Protein AF-A0A965NZL8-F1 (afdb_monomer)

Mean predicted aligned error: 18.31 Å

Radius of gyration: 28.61 Å; Cα contacts (8 Å, |Δi|>4): 479; chains: 1; bounding bo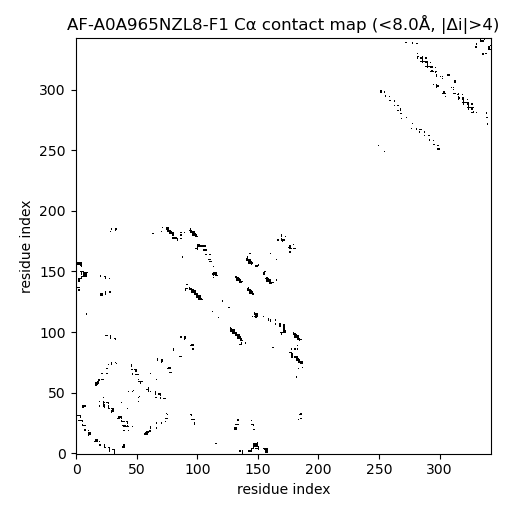x: 72×66×88 Å

Secondary structure (DSSP, 8-state):
---B---SHHHHTTT----THHHHHHHHHHHHHH-----HHHHHHHHHTTT----TTS--PPPHHHHHHHGGGGTEEEEE-SSHHHHHHHHHTT-EEEEEEEETTT--TTSPPPHHHHHHHHHSTT--EEEEEEEEEETTEEEEE-TTS-SSGGGSBPEEE-HHHHHHHHGGG-S-GGGGEEEEEEPPP--------------------------------PPPP-------------PPP---PPP----HHHHHHHHHHHHTTS----SS--HHHHHHHHHHHHHHHHHHHHHHHHHHTT--TT-TTSHHHHHHHHHHHHHHHHHHHHHH-TT-GGGT---

Sequence (343 aa):
MILKIVTQTDSIEKGGWMDDCAPATLMAAANFLTGSTYTSKDGIKFLEKVGRKDVQGQGTPTTLPQLVKAAPLVGLKPKYAKSWDEVVAALKAGAVVGINVQQAKGYPATVQMSAWHKAHQKRNPGKTYGHMTCAAMVEGKVQWADPTMSGKGKETYAVEVSLADLKVIASSKGDLPHKRCLIFTAVPKKSSAPAPTAVLSSQIVPVSSSALVATTLAAQTTFKAPVEADLRHAEASEAAPKVKTAPRQIDPALALKVAQAIVGKIEVAKGDKTMKDQIIAASLDALQAALSTAIAVFLGLGVSIFDLNGEGVKAVAASAISAGLLVLQRWLDEDNTRYGRTR

Foldseek 3Di:
DFQWFQAPVVCVVVPDDEQLQLLRQLVSQLCQFPVDDDHSVVSVVLLVVQPQDDDPPDYRHDDPVSSCNSNVVSQKHKDQFPALVSVVVLQVVFWKKKAWFWPPQQQDPPDDDAPQSVVVCVVPPPDTDIGIWMWHQDPNWIFIHGNNHPCDDPSVGGDTDDSVSVQSRLCNVHDGSSRRMMIIHGNPDPPPPPDPPPDDDDDDDDDDDDDDDDDDDDDDDDDDDDDDDDDDDDDDDDDDDDDDDDPPLDDLVVQLVVLCVVLVPQDLDDDQDDPVSLVVNLQSVLQSQLSSQLSNQCSVVVHPPPCCPDPSVVVSNVRSNVRSVVSVVLSVPCPRPVSPNDD

pLDDT: mean 76.51, std 21.3, range [27.75, 98.69]

Solvent-accessible surface area (backbone atoms only — not comparable to full-atom values): 20151 Å² total; per-residue (Å²): 124,80,59,49,36,25,31,32,40,82,54,46,76,74,78,40,77,65,48,36,28,44,28,3,29,52,22,26,45,29,25,62,59,72,70,49,88,59,45,26,69,54,27,47,59,44,31,40,78,56,70,53,66,84,46,91,99,41,71,46,74,71,50,70,70,41,50,54,62,25,30,55,81,62,47,26,44,60,43,75,38,90,36,57,67,53,48,55,51,38,24,75,72,63,22,30,36,36,35,48,27,27,45,69,44,70,55,55,91,85,56,87,72,31,69,57,53,54,52,47,41,71,77,37,72,91,62,65,44,82,42,29,25,30,35,32,47,44,97,92,37,40,30,41,27,52,13,58,21,70,35,50,84,95,32,27,52,32,46,76,48,53,75,66,52,51,49,42,41,32,30,34,74,42,98,60,30,24,80,37,30,36,41,34,38,58,50,78,73,78,74,73,70,74,74,82,71,86,73,77,88,74,82,92,80,91,82,84,89,85,81,90,80,88,81,88,80,90,80,89,79,87,87,79,86,81,82,89,81,88,85,88,79,89,87,89,87,83,89,75,90,81,82,82,74,76,82,79,83,72,58,60,70,60,53,50,52,52,49,51,58,62,53,68,67,64,81,64,82,85,74,98,60,56,74,68,53,31,53,51,35,48,51,51,52,14,50,45,38,12,52,53,41,24,52,52,42,29,57,74,68,71,46,60,91,83,48,78,82,46,81,63,41,59,55,23,51,51,47,12,52,51,40,19,47,53,42,47,53,48,65,68,37,73,87,36,59,92,63,67,52,73,134

Nearest PDB structures (foldseek):
  8pw1-assembly5_E  TM=4.703E-01  e=1.846E+00  Homo sapiens
  4daj-assembly6_D  TM=3.413E-01  e=6.167E+00  Rattus norvegicus
  8pw1-assembly4_D  TM=2.801E-01  e=4.688E+00  Homo sapiens

Structure (mmCIF, N/CA/C/O backbone):
data_AF-A0A965NZL8-F1
#
_entry.id   AF-A0A965NZL8-F1
#
loop_
_atom_site.group_PDB
_atom_site.id
_atom_site.type_symbol
_atom_site.label_atom_id
_atom_site.label_alt_id
_atom_site.label_comp_id
_atom_site.label_asym_id
_atom_site.label_entity_id
_atom_site.label_seq_id
_atom_site.pdbx_PDB_ins_code
_atom_site.Cartn_x
_atom_site.Cartn_y
_atom_site.Cartn_z
_atom_site.occupancy
_atom_site.B_iso_or_equiv
_atom_site.auth_seq_id
_atom_site.auth_comp_id
_atom_site.auth_asym_id
_atom_site.auth_atom_id
_atom_site.pdbx_PDB_model_num
ATOM 1 N N . MET A 1 1 ? -17.186 8.483 7.545 1.00 81.12 1 MET A N 1
ATOM 2 C CA . MET A 1 1 ? -15.897 9.201 7.699 1.00 81.12 1 MET A CA 1
ATOM 3 C C . MET A 1 1 ? -15.183 9.128 6.359 1.00 81.12 1 MET A C 1
ATOM 5 O O . MET A 1 1 ? -15.161 8.045 5.798 1.00 81.12 1 MET A O 1
ATOM 9 N N . ILE A 1 2 ? -14.678 10.241 5.822 1.00 89.38 2 ILE A N 1
ATOM 10 C CA . ILE A 1 2 ? -13.961 10.269 4.532 1.00 89.38 2 ILE A CA 1
ATOM 11 C C . ILE A 1 2 ? -12.474 9.991 4.780 1.00 89.38 2 ILE A C 1
ATOM 13 O O . ILE A 1 2 ? -11.911 10.500 5.753 1.00 89.38 2 ILE A O 1
ATOM 17 N N . LEU A 1 3 ? -11.833 9.209 3.908 1.00 92.38 3 LEU A N 1
ATOM 18 C CA . LEU A 1 3 ? -10.396 8.954 3.975 1.00 92.38 3 LEU A CA 1
ATOM 19 C C . LEU A 1 3 ? -9.622 10.222 3.583 1.00 92.38 3 LEU A C 1
ATOM 21 O O . LEU A 1 3 ? -9.612 10.648 2.427 1.00 92.38 3 LEU A O 1
ATOM 25 N N . LYS A 1 4 ? -8.980 10.843 4.574 1.00 92.69 4 LYS A N 1
ATOM 26 C CA . LYS A 1 4 ? -8.115 12.011 4.377 1.00 92.69 4 LYS A CA 1
ATOM 27 C C . LYS A 1 4 ? -6.713 11.579 3.976 1.00 92.69 4 LYS A C 1
ATOM 29 O O . LYS A 1 4 ? -6.168 10.624 4.529 1.00 92.69 4 LYS A O 1
ATOM 34 N N . ILE A 1 5 ? -6.115 12.328 3.058 1.00 92.88 5 ILE A N 1
ATOM 35 C CA . ILE A 1 5 ? -4.720 12.131 2.679 1.00 92.88 5 ILE A CA 1
ATOM 36 C C . ILE A 1 5 ? -3.823 12.689 3.780 1.00 92.88 5 ILE A C 1
ATOM 38 O O . ILE A 1 5 ? -3.988 13.825 4.224 1.00 92.88 5 ILE A O 1
ATOM 42 N N . VAL A 1 6 ? -2.839 11.893 4.191 1.00 92.38 6 VAL A N 1
ATOM 43 C CA . VAL A 1 6 ? -1.655 12.398 4.886 1.00 92.38 6 VAL A CA 1
ATOM 44 C C . VAL A 1 6 ? -0.576 12.535 3.824 1.00 92.38 6 VAL A C 1
ATOM 46 O O . VAL A 1 6 ? -0.182 11.544 3.215 1.00 92.38 6 VAL A O 1
ATOM 49 N N . THR A 1 7 ? -0.150 13.766 3.557 1.00 89.75 7 THR A N 1
ATOM 50 C CA . THR A 1 7 ? 0.808 14.041 2.483 1.00 89.75 7 THR A CA 1
ATOM 51 C C . THR A 1 7 ? 2.242 13.692 2.894 1.00 89.75 7 THR A C 1
ATOM 53 O O . THR A 1 7 ? 2.656 13.904 4.040 1.00 89.75 7 THR A O 1
ATOM 56 N N . GLN A 1 8 ? 3.019 13.181 1.938 1.00 85.00 8 GLN A N 1
ATOM 57 C CA . GLN A 1 8 ? 4.482 13.115 2.030 1.00 85.00 8 GLN A CA 1
ATOM 58 C C . GLN A 1 8 ? 5.169 14.337 1.389 1.00 85.00 8 GLN A C 1
ATOM 60 O O . GLN A 1 8 ? 6.366 14.539 1.570 1.00 85.00 8 GLN A O 1
ATOM 65 N N . THR A 1 9 ? 4.444 15.156 0.617 1.00 76.38 9 THR A N 1
ATOM 66 C CA . THR A 1 9 ? 5.037 16.223 -0.209 1.00 76.38 9 THR A CA 1
ATOM 67 C C . THR A 1 9 ? 5.602 17.377 0.608 1.00 76.38 9 THR A C 1
ATOM 69 O O . THR A 1 9 ? 6.590 17.971 0.186 1.00 76.38 9 THR A O 1
ATOM 72 N N . ASP A 1 10 ? 5.064 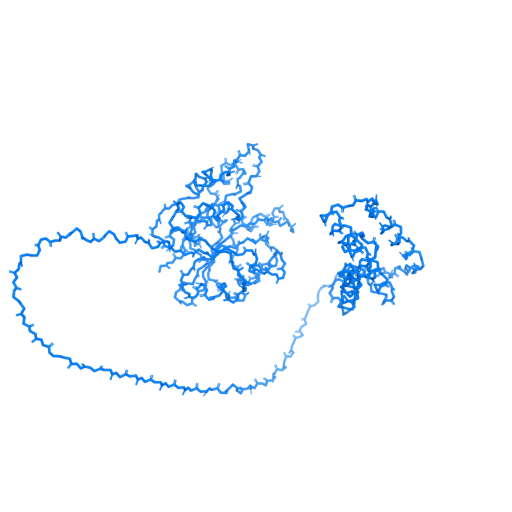17.641 1.804 1.00 69.19 10 ASP A N 1
ATOM 73 C CA . ASP A 1 10 ? 5.609 18.659 2.713 1.00 69.19 10 ASP A CA 1
ATOM 74 C C . ASP A 1 10 ? 7.076 18.355 3.114 1.00 69.19 10 ASP A C 1
ATOM 76 O O . ASP A 1 10 ? 7.831 19.275 3.441 1.00 69.19 10 ASP A O 1
ATOM 80 N N . SER A 1 11 ? 7.493 17.080 3.071 1.00 62.72 11 SER A N 1
ATOM 81 C CA . SER A 1 11 ? 8.893 16.658 3.249 1.00 62.72 11 SER A CA 1
ATOM 82 C C . SER A 1 11 ? 9.720 16.810 1.961 1.00 62.72 11 SER A C 1
ATOM 84 O O . SER A 1 11 ? 10.893 17.172 2.029 1.00 62.72 11 SER A O 1
ATOM 86 N N . ILE A 1 12 ? 9.110 16.579 0.790 1.00 62.06 12 ILE A N 1
ATOM 87 C CA . ILE A 1 12 ? 9.766 16.604 -0.532 1.00 62.06 12 ILE A CA 1
ATOM 88 C C . ILE A 1 12 ? 10.129 18.033 -0.966 1.00 62.06 12 ILE A C 1
ATOM 90 O O . ILE A 1 12 ? 11.196 18.272 -1.529 1.00 62.06 12 ILE A O 1
ATOM 94 N N . GLU A 1 13 ? 9.248 19.002 -0.719 1.00 52.81 13 GLU A N 1
ATOM 95 C CA . GLU A 1 13 ? 9.385 20.374 -1.235 1.00 52.81 13 GLU A CA 1
ATOM 96 C C . GLU A 1 13 ? 10.490 21.192 -0.545 1.00 52.81 13 GLU A C 1
ATOM 98 O O . GLU A 1 13 ? 10.930 22.207 -1.079 1.00 52.81 13 GLU A O 1
ATOM 103 N N . LYS A 1 14 ? 11.006 20.734 0.604 1.00 55.88 14 LYS A N 1
ATOM 104 C CA . LYS A 1 14 ? 12.091 21.396 1.354 1.00 55.88 14 LYS A CA 1
ATOM 105 C C . LYS A 1 14 ? 13.494 20.876 1.012 1.00 55.88 14 LYS A C 1
ATOM 107 O O . LYS A 1 14 ? 14.422 21.061 1.792 1.00 55.88 14 LYS A O 1
ATOM 112 N N . GLY A 1 15 ? 13.653 20.221 -0.140 1.00 48.84 15 GLY A N 1
ATOM 113 C CA . GLY A 1 15 ? 14.951 19.747 -0.638 1.00 48.84 15 GLY A CA 1
ATOM 114 C C . GLY A 1 15 ? 15.441 18.430 -0.026 1.00 48.84 15 GLY A C 1
ATOM 115 O O . GLY A 1 15 ? 16.543 17.989 -0.344 1.00 48.84 15 GLY A O 1
ATOM 116 N N . GLY A 1 16 ? 14.635 17.777 0.816 1.00 50.53 16 GLY A N 1
ATOM 117 C CA . GLY A 1 16 ? 14.909 16.434 1.319 1.00 50.53 16 GLY A CA 1
ATOM 118 C C . GLY A 1 16 ? 14.305 15.373 0.401 1.00 50.53 16 GLY A C 1
ATOM 119 O O . GLY A 1 16 ? 13.093 15.334 0.203 1.00 50.53 16 GLY A O 1
ATOM 120 N N . TRP A 1 17 ? 15.126 14.482 -0.150 1.00 52.69 17 TRP A N 1
ATOM 121 C CA . TRP A 1 17 ? 14.625 13.186 -0.609 1.00 52.69 17 TRP A CA 1
ATOM 122 C C . TRP A 1 17 ? 14.330 12.340 0.627 1.00 52.69 17 TRP A C 1
ATOM 124 O O . TRP A 1 17 ? 15.259 11.975 1.341 1.00 52.69 17 TRP A O 1
ATOM 134 N N . MET A 1 18 ? 13.060 12.040 0.892 1.00 60.84 18 MET A N 1
ATOM 135 C CA . MET A 1 18 ? 12.687 11.068 1.921 1.00 60.84 18 MET A CA 1
ATOM 136 C C . MET A 1 18 ? 11.530 10.186 1.445 1.00 60.84 18 MET A C 1
ATOM 138 O O . MET A 1 18 ? 10.506 10.675 0.967 1.00 60.84 18 MET A O 1
ATOM 142 N N . ASP A 1 19 ? 11.724 8.872 1.581 1.00 73.56 19 ASP A N 1
ATOM 143 C CA . ASP A 1 19 ? 10.803 7.787 1.216 1.00 73.56 19 ASP A CA 1
ATOM 144 C C . ASP A 1 19 ? 9.621 7.676 2.207 1.00 73.56 19 ASP A C 1
ATOM 146 O O . ASP A 1 19 ? 9.355 6.627 2.805 1.00 73.56 19 ASP A O 1
ATOM 150 N N . ASP A 1 20 ? 8.887 8.775 2.395 1.00 87.00 20 ASP A N 1
ATOM 151 C CA . ASP A 1 20 ? 7.871 8.911 3.446 1.00 87.00 20 ASP A CA 1
ATOM 152 C C . ASP A 1 20 ? 6.473 8.396 3.064 1.00 87.00 20 ASP A C 1
ATOM 154 O O . ASP A 1 20 ? 5.523 8.499 3.847 1.00 87.00 20 ASP A O 1
ATOM 158 N N . CYS A 1 21 ? 6.331 7.766 1.897 1.00 92.69 21 CYS A N 1
ATOM 159 C CA . CYS A 1 21 ? 5.046 7.275 1.395 1.00 92.69 21 CYS A CA 1
ATOM 160 C C . CYS A 1 21 ? 4.399 6.260 2.342 1.00 92.69 21 CYS A C 1
ATOM 162 O O . CYS A 1 21 ? 3.196 6.295 2.600 1.00 92.69 21 CYS A O 1
ATOM 164 N N . ALA A 1 22 ? 5.201 5.360 2.902 1.00 95.06 22 ALA A N 1
ATOM 165 C CA . ALA A 1 22 ? 4.754 4.333 3.831 1.00 95.06 22 ALA A CA 1
ATOM 166 C C . ALA A 1 22 ? 4.385 4.889 5.221 1.00 95.06 22 ALA A C 1
ATOM 168 O O . ALA A 1 22 ? 3.299 4.552 5.698 1.00 95.06 22 ALA A O 1
ATOM 169 N N . PRO A 1 23 ? 5.193 5.763 5.857 1.00 94.56 23 PRO A N 1
ATOM 170 C CA . PRO A 1 23 ? 4.773 6.508 7.044 1.00 94.56 23 PRO A CA 1
ATOM 171 C C . PRO A 1 23 ? 3.456 7.251 6.837 1.00 94.56 23 PRO A C 1
ATOM 173 O O . PRO A 1 23 ? 2.527 7.090 7.623 1.00 94.56 23 PRO A O 1
ATOM 176 N N . ALA A 1 24 ? 3.347 8.015 5.752 1.00 95.50 24 ALA A N 1
ATOM 177 C CA . ALA A 1 24 ? 2.153 8.782 5.431 1.00 95.50 24 ALA A CA 1
ATOM 178 C C . ALA A 1 24 ? 0.924 7.874 5.247 1.00 95.50 24 ALA A C 1
ATOM 180 O O . ALA A 1 24 ? -0.128 8.124 5.831 1.00 95.50 24 ALA A O 1
ATOM 181 N N . THR A 1 25 ? 1.085 6.752 4.540 1.00 97.06 25 THR A N 1
ATOM 182 C CA . THR A 1 25 ? 0.045 5.723 4.391 1.00 97.06 25 THR A CA 1
ATOM 183 C C . THR A 1 25 ? -0.411 5.161 5.739 1.00 97.06 25 THR A C 1
ATOM 185 O O . THR A 1 25 ? -1.612 5.027 5.981 1.00 97.06 25 THR A O 1
ATOM 188 N N . LEU A 1 26 ? 0.533 4.831 6.628 1.00 97.81 26 LEU A N 1
ATOM 189 C CA . LEU A 1 26 ? 0.223 4.294 7.952 1.00 97.81 26 LEU A CA 1
ATOM 190 C C . LEU A 1 26 ? -0.580 5.300 8.784 1.00 97.81 26 LEU A C 1
ATOM 192 O O . LEU A 1 26 ? -1.544 4.920 9.443 1.00 97.81 26 LEU A O 1
ATOM 196 N N . MET A 1 27 ? -0.208 6.580 8.727 1.00 97.44 27 MET A N 1
ATOM 197 C CA . MET A 1 27 ? -0.909 7.640 9.453 1.00 97.44 27 MET A CA 1
ATOM 198 C C . MET A 1 27 ? -2.287 7.928 8.861 1.00 97.44 27 MET A C 1
ATOM 200 O O . MET A 1 27 ? -3.231 8.125 9.619 1.00 97.44 27 MET A O 1
ATOM 204 N N . ALA A 1 28 ? -2.445 7.882 7.535 1.00 97.50 28 ALA A N 1
ATOM 205 C CA . ALA A 1 28 ? -3.756 7.992 6.896 1.00 97.50 28 ALA A CA 1
ATOM 206 C C . ALA A 1 28 ? -4.696 6.864 7.357 1.00 97.50 28 ALA A C 1
ATOM 208 O O . ALA A 1 28 ? -5.843 7.123 7.726 1.00 97.50 28 ALA A O 1
ATOM 209 N N . ALA A 1 29 ? -4.191 5.626 7.426 1.00 98.06 29 ALA A N 1
ATOM 210 C CA . ALA A 1 29 ? -4.943 4.492 7.958 1.00 98.06 29 ALA A CA 1
ATOM 211 C C . ALA A 1 29 ? -5.289 4.658 9.446 1.00 98.06 29 ALA A C 1
ATOM 213 O O . ALA A 1 29 ? -6.424 4.396 9.841 1.00 98.06 29 ALA A O 1
ATOM 214 N N . ALA A 1 30 ? -4.336 5.119 10.262 1.00 97.88 30 ALA A N 1
ATOM 215 C CA . ALA A 1 30 ? -4.550 5.359 11.687 1.00 97.88 30 ALA A CA 1
ATOM 216 C C . ALA A 1 30 ? -5.628 6.424 11.903 1.00 97.88 30 ALA A C 1
ATOM 218 O O . ALA A 1 30 ? -6.637 6.148 12.541 1.00 97.88 30 ALA A O 1
ATOM 219 N N . ASN A 1 31 ? -5.477 7.594 11.285 1.00 97.31 31 ASN A N 1
ATOM 220 C CA . ASN A 1 31 ? -6.416 8.706 11.415 1.00 97.31 31 ASN A CA 1
ATOM 221 C C . ASN A 1 31 ? -7.844 8.305 11.025 1.00 97.31 31 ASN A C 1
ATOM 223 O O . ASN A 1 31 ? -8.793 8.673 11.714 1.00 97.31 31 ASN A O 1
ATOM 227 N N . PHE A 1 32 ? -7.998 7.507 9.964 1.00 97.25 32 PHE A N 1
ATOM 228 C CA . PHE A 1 32 ? -9.300 6.997 9.540 1.00 97.25 32 PHE A CA 1
ATOM 229 C C . PHE A 1 32 ? -9.916 6.005 10.539 1.00 97.25 32 PHE A C 1
ATOM 231 O O . PHE A 1 32 ? -11.106 6.074 10.828 1.00 97.25 32 PHE A O 1
ATOM 238 N N . LEU A 1 33 ? -9.125 5.069 11.070 1.00 97.00 33 LEU A N 1
ATOM 239 C CA . LEU A 1 33 ? -9.638 3.981 11.913 1.00 97.00 33 LEU A CA 1
ATOM 240 C C . LEU A 1 33 ? -9.793 4.366 13.388 1.00 97.00 33 LEU A C 1
ATOM 242 O O . LEU A 1 33 ? -10.626 3.788 14.084 1.00 97.00 33 LEU A O 1
ATOM 246 N N . THR A 1 34 ? -8.988 5.304 13.887 1.00 95.62 34 THR A N 1
ATOM 247 C CA . THR A 1 34 ? -8.933 5.656 15.316 1.00 95.62 34 THR A CA 1
ATOM 248 C C . THR A 1 34 ? -9.441 7.064 15.616 1.00 95.62 34 THR A C 1
ATOM 250 O O . THR A 1 34 ? -9.611 7.401 16.790 1.00 95.62 34 THR A O 1
ATOM 253 N N . GLY A 1 35 ? -9.661 7.892 14.588 1.00 94.69 35 GLY A N 1
ATOM 254 C CA . GLY A 1 35 ? -9.968 9.316 14.738 1.00 94.69 35 GLY A CA 1
ATOM 255 C C . GLY A 1 35 ? -8.769 10.167 15.170 1.00 94.69 35 GLY A C 1
ATOM 256 O O . GLY A 1 35 ? -8.952 11.310 15.583 1.00 94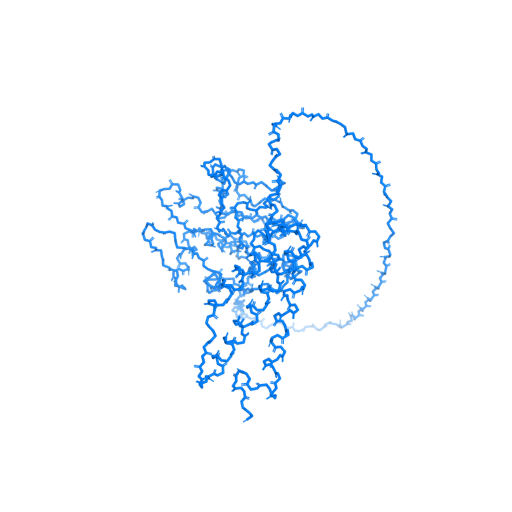.69 35 GLY A O 1
ATOM 257 N N . SER A 1 36 ? -7.549 9.622 15.113 1.00 94.81 36 SER A N 1
ATOM 258 C CA . SER A 1 36 ? -6.319 10.369 15.394 1.00 94.81 36 SER A CA 1
ATOM 259 C C . SER A 1 3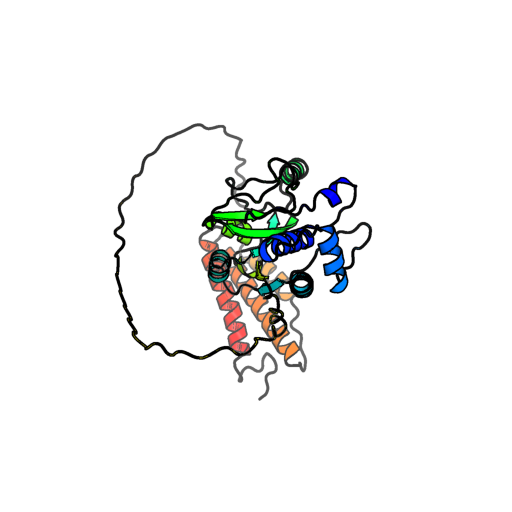6 ? -6.047 11.454 14.339 1.00 94.81 36 SER A C 1
ATOM 261 O O . SER A 1 36 ? -6.664 11.498 13.275 1.00 94.81 36 SER A O 1
ATOM 263 N N . THR A 1 37 ? -5.086 12.333 14.627 1.00 95.50 37 THR A N 1
ATOM 264 C CA . THR A 1 37 ? -4.669 13.438 13.745 1.00 95.50 37 THR A CA 1
ATOM 265 C C . THR A 1 37 ? -3.159 13.428 13.507 1.00 95.50 37 THR A C 1
ATOM 267 O O . THR A 1 37 ? -2.493 14.457 13.602 1.00 95.50 37 THR A O 1
ATOM 270 N N . TYR A 1 38 ? -2.595 12.248 13.257 1.00 94.94 38 TYR A N 1
ATOM 271 C CA . TYR A 1 38 ? -1.167 12.085 13.014 1.00 94.94 38 TYR A CA 1
ATOM 272 C C . TYR A 1 38 ? -0.734 12.676 11.673 1.00 94.94 38 TYR A C 1
ATOM 274 O O . TYR A 1 38 ? -1.471 12.637 10.684 1.00 94.94 38 TYR A O 1
ATOM 282 N N . THR A 1 39 ? 0.503 13.162 11.636 1.00 93.12 39 THR A N 1
ATOM 283 C CA . THR A 1 39 ? 1.187 13.644 10.430 1.00 93.12 39 THR A CA 1
ATOM 284 C C . THR A 1 39 ? 2.179 12.606 9.909 1.00 93.12 39 THR A C 1
ATOM 286 O O . THR A 1 39 ? 2.601 11.724 10.654 1.00 93.12 39 THR A O 1
ATOM 289 N N . SER A 1 40 ? 2.633 12.726 8.656 1.00 90.69 40 SER A N 1
ATOM 290 C CA . SER A 1 40 ? 3.674 11.844 8.098 1.00 90.69 40 SER A CA 1
ATOM 291 C C . SER A 1 40 ? 4.933 11.797 8.973 1.00 90.69 40 SER A C 1
ATOM 293 O O . SER A 1 40 ? 5.465 10.712 9.204 1.00 90.69 40 SER A O 1
ATOM 295 N N . LYS A 1 41 ? 5.332 12.934 9.562 1.00 89.19 41 LYS A N 1
ATOM 296 C CA . LYS A 1 41 ? 6.449 13.043 10.518 1.00 89.19 41 LYS A CA 1
ATOM 297 C C . LYS A 1 41 ? 6.254 12.212 11.783 1.00 89.19 41 LYS A C 1
ATOM 299 O O . LYS A 1 41 ? 7.219 11.650 12.292 1.00 89.19 41 LYS A O 1
ATOM 304 N N . ASP A 1 42 ? 5.031 12.114 12.297 1.00 93.19 42 ASP A N 1
ATOM 305 C CA . ASP A 1 42 ? 4.750 11.234 13.437 1.00 93.19 42 ASP A CA 1
ATOM 306 C C . ASP A 1 42 ? 4.929 9.770 13.033 1.00 93.19 42 ASP A C 1
ATOM 308 O O . ASP A 1 42 ? 5.533 8.993 13.771 1.00 93.19 42 ASP A O 1
ATOM 312 N N . GLY A 1 43 ? 4.512 9.420 11.813 1.00 93.19 43 GLY A N 1
ATOM 313 C CA . GLY A 1 43 ? 4.764 8.110 11.215 1.00 93.19 43 GLY A CA 1
ATOM 314 C C . GLY A 1 43 ? 6.251 7.748 11.169 1.00 93.19 43 GLY A C 1
ATOM 315 O O . GLY A 1 43 ? 6.601 6.616 11.502 1.00 93.19 43 GLY A O 1
ATOM 316 N N . ILE A 1 44 ? 7.129 8.701 10.824 1.00 91.19 44 ILE A N 1
ATOM 317 C CA . ILE A 1 44 ? 8.591 8.506 10.859 1.00 91.19 44 ILE A CA 1
ATOM 318 C C . ILE A 1 44 ? 9.038 8.138 12.276 1.00 91.19 44 ILE A C 1
ATOM 320 O O . ILE A 1 44 ? 9.640 7.083 12.462 1.00 91.19 44 ILE A O 1
ATOM 324 N N . LYS A 1 45 ? 8.646 8.927 13.286 1.00 92.19 45 LYS A N 1
ATOM 325 C CA . LYS A 1 45 ? 8.999 8.679 14.697 1.00 92.19 45 LYS A CA 1
ATOM 326 C C . LYS A 1 45 ? 8.536 7.305 15.190 1.00 92.19 45 LYS A C 1
ATOM 328 O O . LYS A 1 45 ? 9.225 6.652 15.971 1.00 92.19 45 LYS A O 1
ATOM 333 N N . PHE A 1 46 ? 7.357 6.841 14.771 1.00 95.25 46 PHE A N 1
ATOM 334 C CA . PHE A 1 46 ? 6.888 5.493 15.115 1.00 95.25 46 PHE A CA 1
ATOM 335 C C . PHE A 1 46 ? 7.691 4.399 14.407 1.00 95.25 46 PHE A C 1
ATOM 337 O O . PHE A 1 46 ? 7.957 3.354 14.999 1.00 95.25 46 PHE A O 1
ATOM 344 N N . LEU A 1 47 ? 8.098 4.635 13.160 1.00 94.38 47 LEU A N 1
ATOM 345 C CA . LEU A 1 47 ? 8.906 3.694 12.391 1.00 94.38 47 LEU A CA 1
ATOM 346 C C . LEU A 1 47 ? 10.352 3.597 12.897 1.00 94.38 47 LEU A C 1
ATOM 348 O O . LEU A 1 47 ? 10.929 2.509 12.884 1.00 94.38 47 LEU A O 1
ATOM 352 N N . GLU A 1 48 ? 10.921 4.688 13.409 1.00 93.38 48 GLU A N 1
ATOM 353 C CA . GLU A 1 48 ? 12.231 4.692 14.074 1.00 93.38 48 GLU A CA 1
ATOM 354 C C . GLU A 1 48 ? 12.258 3.746 15.280 1.00 93.38 48 GLU A C 1
ATOM 356 O O . GLU A 1 48 ? 13.183 2.945 15.426 1.00 93.38 48 GLU A O 1
ATOM 361 N N . LYS A 1 49 ? 11.184 3.734 16.085 1.00 95.69 49 LYS A N 1
ATOM 362 C CA . LYS A 1 49 ? 11.037 2.827 17.242 1.00 95.69 49 LYS A CA 1
ATOM 363 C C . LYS A 1 49 ? 11.071 1.343 16.869 1.00 95.69 49 LYS A C 1
ATOM 365 O O . LYS A 1 49 ? 11.312 0.507 17.734 1.00 95.69 49 LYS A O 1
ATOM 370 N N . VAL A 1 50 ? 10.828 1.005 15.602 1.00 95.50 50 VAL A N 1
ATOM 371 C CA . VAL A 1 50 ? 10.853 -0.377 15.096 1.00 95.50 50 VAL A CA 1
ATOM 372 C C . VAL A 1 50 ? 12.014 -0.639 14.135 1.00 95.50 50 VAL A C 1
ATOM 374 O O . VAL A 1 50 ? 12.028 -1.655 13.435 1.00 95.50 50 VAL A O 1
ATOM 377 N N . GLY A 1 51 ? 13.004 0.258 14.125 1.00 91.44 51 GLY A N 1
ATOM 378 C CA . GLY A 1 51 ? 14.281 0.069 13.448 1.00 91.44 51 GLY A CA 1
ATOM 379 C C . GLY A 1 51 ? 14.387 0.687 12.055 1.00 91.44 51 GLY A C 1
ATOM 380 O O . GLY A 1 51 ? 15.324 0.343 11.336 1.00 91.44 51 GLY A O 1
ATOM 381 N N . ARG A 1 52 ? 13.473 1.576 11.635 1.00 89.31 52 ARG A N 1
ATOM 382 C CA . ARG A 1 52 ? 13.758 2.465 10.491 1.00 89.31 52 ARG A CA 1
ATOM 383 C C . ARG A 1 52 ? 14.886 3.422 10.889 1.00 89.31 52 ARG A C 1
ATOM 385 O O . ARG A 1 52 ? 14.873 3.956 11.993 1.00 89.31 52 ARG A O 1
ATOM 392 N N . LYS A 1 53 ? 15.857 3.627 9.998 1.00 85.06 53 LYS A N 1
ATOM 393 C CA . LYS A 1 53 ? 16.938 4.602 10.173 1.00 85.06 53 LYS A CA 1
ATOM 394 C C . LYS A 1 53 ? 17.132 5.370 8.877 1.00 85.06 53 LYS A C 1
ATOM 396 O O . LYS A 1 53 ? 17.516 4.777 7.870 1.00 85.06 53 LYS A O 1
ATOM 401 N N . ASP A 1 54 ? 16.858 6.663 8.903 1.00 80.19 54 ASP A N 1
ATOM 402 C CA . ASP A 1 54 ? 17.095 7.510 7.743 1.00 80.19 54 ASP A CA 1
ATOM 403 C C . ASP A 1 54 ? 18.598 7.755 7.578 1.00 80.19 54 ASP A C 1
ATOM 405 O O . ASP A 1 54 ? 19.315 8.015 8.546 1.00 80.19 54 ASP A O 1
ATOM 409 N N . VAL A 1 55 ? 19.084 7.610 6.346 1.00 75.12 55 VAL A N 1
ATOM 410 C CA . VAL A 1 55 ? 20.486 7.841 5.992 1.00 75.12 55 VAL A CA 1
ATOM 411 C C . VAL A 1 55 ? 20.560 9.151 5.225 1.00 75.12 55 VAL A C 1
ATOM 413 O O . VAL A 1 55 ? 19.873 9.339 4.224 1.00 75.12 55 VAL A O 1
ATOM 416 N N . GLN A 1 56 ? 21.395 10.079 5.689 1.00 69.12 56 GLN A N 1
ATOM 417 C CA . GLN A 1 56 ? 21.527 11.379 5.041 1.00 69.12 56 GLN A CA 1
ATOM 418 C C . GLN A 1 56 ? 21.947 11.218 3.572 1.00 69.12 56 GLN A C 1
ATOM 420 O O . GLN A 1 56 ? 22.918 10.532 3.260 1.00 69.12 56 GLN A O 1
ATOM 425 N N . GLY A 1 57 ? 21.210 11.869 2.670 1.00 66.06 57 GLY A N 1
ATOM 426 C CA . GLY A 1 57 ? 21.479 11.826 1.231 1.00 66.06 57 GLY A CA 1
ATOM 427 C C . GLY A 1 57 ? 21.034 10.538 0.529 1.00 66.06 57 GLY A C 1
ATOM 428 O O . GLY A 1 57 ? 21.281 10.404 -0.667 1.00 66.06 57 GLY A O 1
ATOM 429 N N . GLN A 1 58 ? 20.371 9.609 1.227 1.00 69.00 58 GLN A N 1
ATOM 430 C CA . GLN A 1 58 ? 19.825 8.384 0.643 1.00 69.00 58 GLN A CA 1
ATOM 431 C C . GLN A 1 58 ? 18.350 8.210 1.016 1.00 69.00 58 GLN A C 1
ATOM 433 O O . GLN A 1 58 ? 17.925 8.532 2.122 1.00 69.00 58 GLN A O 1
ATOM 438 N N . GLY A 1 59 ? 17.562 7.673 0.085 1.00 68.88 59 GLY A N 1
ATOM 439 C CA . GLY A 1 59 ? 16.216 7.209 0.403 1.00 68.88 59 GLY A CA 1
ATOM 440 C C . GLY A 1 59 ? 16.288 5.948 1.266 1.00 68.88 59 GLY A C 1
ATOM 441 O O . GLY A 1 59 ? 16.905 4.961 0.856 1.00 68.88 59 GLY A O 1
ATOM 442 N N . THR A 1 60 ? 15.684 5.980 2.458 1.00 76.69 60 THR A N 1
ATOM 443 C CA . THR A 1 60 ? 15.489 4.786 3.292 1.00 76.69 60 THR A CA 1
ATOM 444 C C . THR A 1 60 ? 14.045 4.294 3.145 1.00 76.69 60 THR A C 1
ATOM 446 O O . THR A 1 60 ? 13.164 4.732 3.896 1.00 76.69 60 THR A O 1
ATOM 449 N N . PRO A 1 61 ? 13.766 3.339 2.241 1.00 83.44 61 PRO A N 1
ATOM 450 C CA . PRO A 1 61 ? 12.414 2.849 2.045 1.00 83.44 61 PRO A CA 1
ATOM 451 C C . PRO A 1 61 ? 11.931 2.088 3.279 1.00 83.44 61 PRO A C 1
ATOM 453 O O . PRO A 1 61 ? 12.617 1.223 3.827 1.00 83.44 61 PRO A O 1
ATOM 456 N N . THR A 1 62 ? 10.695 2.360 3.690 1.00 90.50 62 THR A N 1
ATOM 457 C CA . THR A 1 62 ? 10.043 1.570 4.738 1.00 90.50 62 THR A CA 1
ATOM 458 C C . THR A 1 62 ? 9.532 0.248 4.167 1.00 90.50 62 THR A C 1
ATOM 460 O O . THR A 1 62 ? 8.813 0.200 3.167 1.00 90.50 62 THR A O 1
ATOM 463 N N . THR A 1 63 ? 9.859 -0.847 4.842 1.00 91.31 63 THR A N 1
ATOM 464 C CA . THR A 1 63 ? 9.448 -2.205 4.471 1.00 91.31 63 THR A CA 1
ATOM 465 C C . THR A 1 63 ? 8.088 -2.584 5.074 1.00 91.31 63 THR A C 1
ATOM 467 O O . THR A 1 63 ? 7.684 -2.073 6.121 1.00 91.31 63 THR A O 1
ATOM 470 N N . LEU A 1 64 ? 7.377 -3.544 4.464 1.00 93.38 64 LEU A N 1
ATOM 471 C CA . LEU A 1 64 ? 6.118 -4.061 5.030 1.00 93.38 64 LEU A CA 1
ATOM 472 C C . LEU A 1 64 ? 6.290 -4.630 6.457 1.00 93.38 64 LEU A C 1
ATOM 474 O O . LEU A 1 64 ? 5.445 -4.331 7.299 1.00 93.38 64 LEU A O 1
ATOM 478 N N . PRO A 1 65 ? 7.358 -5.388 6.791 1.00 95.06 65 PRO A N 1
ATOM 479 C CA . PRO A 1 65 ? 7.590 -5.828 8.167 1.00 95.06 65 PRO A CA 1
ATOM 480 C C . PRO A 1 65 ? 7.744 -4.680 9.173 1.00 95.06 65 PRO A C 1
ATOM 482 O O . PRO A 1 65 ? 7.271 -4.799 10.302 1.00 95.06 65 PRO A O 1
ATOM 485 N N . GLN A 1 66 ? 8.363 -3.558 8.787 1.00 96.19 66 GLN A N 1
ATOM 486 C CA . GLN A 1 66 ? 8.431 -2.376 9.654 1.00 96.19 66 GLN A CA 1
ATOM 487 C C . GLN A 1 66 ? 7.040 -1.775 9.882 1.00 96.19 66 GLN A C 1
ATOM 489 O O . GLN A 1 66 ? 6.701 -1.466 11.021 1.00 96.19 66 GLN A O 1
ATOM 494 N N . LEU A 1 67 ? 6.192 -1.696 8.850 1.00 96.81 67 LEU A N 1
ATOM 495 C CA . LEU A 1 67 ? 4.797 -1.264 9.012 1.00 96.81 67 LEU A CA 1
ATOM 496 C C . LEU A 1 67 ? 4.007 -2.186 9.950 1.00 96.81 67 LEU A C 1
ATOM 498 O O . LEU A 1 67 ? 3.260 -1.698 10.793 1.00 96.81 67 LEU A O 1
ATOM 502 N N . VAL A 1 68 ? 4.201 -3.505 9.851 1.00 97.62 68 VAL A N 1
ATOM 503 C CA . VAL A 1 68 ? 3.567 -4.481 10.755 1.00 97.62 68 VAL A CA 1
ATOM 504 C C . VAL A 1 68 ? 3.983 -4.248 12.210 1.00 97.62 68 VAL A C 1
ATOM 506 O O . VAL A 1 68 ? 3.147 -4.317 13.105 1.00 97.62 68 VAL A O 1
ATOM 509 N N . LYS A 1 69 ? 5.257 -3.931 12.460 1.00 97.81 69 LYS A N 1
ATOM 510 C CA . LYS A 1 69 ? 5.746 -3.629 13.812 1.00 97.81 69 LYS A CA 1
ATOM 511 C C . LYS A 1 69 ? 5.278 -2.262 14.323 1.00 97.81 69 LYS A C 1
ATOM 513 O O . LYS A 1 69 ? 5.013 -2.130 15.513 1.00 97.81 69 LYS A O 1
ATOM 518 N N . ALA A 1 70 ? 5.184 -1.254 13.454 1.00 97.44 70 ALA A N 1
ATOM 519 C CA . ALA A 1 70 ? 4.816 0.112 13.837 1.00 97.44 70 ALA A CA 1
ATOM 520 C C . ALA A 1 70 ? 3.304 0.308 14.022 1.00 97.44 70 ALA A C 1
ATOM 522 O O . ALA A 1 70 ? 2.895 1.116 14.850 1.00 97.44 70 ALA A O 1
ATOM 523 N N . ALA A 1 71 ? 2.465 -0.424 13.284 1.00 98.00 71 ALA A N 1
ATOM 524 C CA . ALA A 1 71 ? 1.010 -0.266 13.321 1.00 98.00 71 ALA A CA 1
ATOM 525 C C . ALA A 1 71 ? 0.392 -0.361 14.739 1.00 98.00 71 ALA A C 1
ATOM 527 O O . ALA A 1 71 ? -0.408 0.514 15.082 1.00 98.00 71 ALA A O 1
ATOM 528 N N . PRO A 1 72 ? 0.793 -1.304 15.617 1.00 97.75 72 PRO A N 1
ATOM 529 C CA . PRO A 1 72 ? 0.313 -1.334 17.001 1.00 97.75 72 PRO A CA 1
ATOM 530 C C . PRO A 1 72 ? 0.599 -0.058 17.801 1.00 97.75 72 PRO A C 1
ATOM 532 O O . PRO A 1 72 ? -0.201 0.310 18.658 1.00 97.75 72 PRO A O 1
ATOM 535 N N . LEU A 1 73 ? 1.694 0.653 17.502 1.00 97.19 73 LEU A N 1
ATOM 536 C CA . LEU A 1 73 ? 2.071 1.890 18.200 1.00 97.19 73 LEU A CA 1
ATOM 537 C C . LEU A 1 73 ? 1.110 3.052 17.917 1.00 97.19 73 LEU A C 1
ATOM 539 O O . LEU A 1 73 ? 1.081 4.016 18.678 1.00 97.19 73 LEU A O 1
ATOM 543 N N . VAL A 1 74 ? 0.322 2.951 16.844 1.00 96.50 74 VAL A N 1
ATOM 544 C CA . VAL A 1 74 ? -0.703 3.930 16.453 1.00 96.50 74 VAL A CA 1
ATOM 545 C C . VAL A 1 74 ? -2.124 3.385 16.587 1.00 96.50 74 VAL A C 1
ATOM 547 O O . VAL A 1 74 ? -3.058 3.912 15.989 1.00 96.50 74 VAL A O 1
ATOM 550 N N . GLY A 1 75 ? -2.305 2.324 17.381 1.00 96.81 75 GLY A N 1
ATOM 551 C CA . GLY A 1 75 ? -3.622 1.751 17.663 1.00 96.81 75 GLY A CA 1
ATOM 552 C C . GLY A 1 75 ? -4.196 0.906 16.526 1.00 96.81 75 GLY A C 1
ATOM 553 O O . GLY A 1 75 ? -5.408 0.705 16.470 1.00 96.81 75 GLY A O 1
ATOM 554 N N . LEU A 1 76 ? -3.351 0.397 15.625 1.00 98.25 76 LEU A N 1
ATOM 555 C CA . LEU A 1 76 ? -3.760 -0.461 14.517 1.00 98.25 76 LEU A CA 1
ATOM 556 C C . LEU A 1 76 ? -3.313 -1.911 14.713 1.00 98.25 76 LEU A C 1
ATOM 558 O O . LEU A 1 76 ? -2.220 -2.197 15.193 1.00 98.25 76 LEU A O 1
ATOM 562 N N . LYS A 1 77 ? -4.144 -2.844 14.258 1.00 98.00 77 LYS A N 1
ATOM 563 C CA . LYS A 1 77 ? -3.823 -4.263 14.128 1.00 98.00 77 LYS A CA 1
ATOM 564 C C . LYS A 1 77 ? -3.601 -4.593 12.647 1.00 98.00 77 LYS A C 1
ATOM 566 O O . LYS A 1 77 ? -4.580 -4.627 11.891 1.00 98.00 77 LYS A O 1
ATOM 571 N N . PRO A 1 78 ? -2.346 -4.820 12.219 1.00 98.12 78 PRO A N 1
ATOM 572 C CA . PRO A 1 78 ? -2.028 -5.189 10.846 1.00 98.12 78 PRO A CA 1
ATOM 573 C C . PRO A 1 78 ? -2.166 -6.700 10.619 1.00 98.12 78 PRO A C 1
ATOM 575 O O . PRO A 1 78 ? -1.916 -7.507 11.517 1.00 98.12 78 PRO A O 1
ATOM 578 N N . LYS A 1 79 ? -2.481 -7.097 9.387 1.00 97.94 79 LYS A N 1
ATOM 579 C CA . LYS A 1 79 ? -2.288 -8.465 8.886 1.00 97.94 79 LYS A CA 1
ATOM 580 C C . LYS A 1 79 ? -1.945 -8.459 7.397 1.00 97.94 79 LYS A C 1
ATOM 582 O O . LYS A 1 79 ? -2.396 -7.586 6.658 1.00 97.94 79 LYS A O 1
ATOM 587 N N . TYR A 1 80 ? -1.180 -9.450 6.951 1.00 97.88 80 TYR A N 1
ATOM 588 C CA . TYR A 1 80 ? -1.000 -9.715 5.523 1.00 97.88 80 TYR A CA 1
ATOM 589 C C . TYR A 1 80 ? -2.275 -10.328 4.943 1.00 97.88 80 TYR A C 1
ATOM 591 O O . TYR A 1 80 ? -2.885 -11.190 5.577 1.00 97.88 80 TYR A O 1
ATOM 599 N N . ALA A 1 81 ? -2.663 -9.894 3.745 1.00 97.38 81 ALA A N 1
ATOM 600 C CA . ALA A 1 81 ? -3.766 -10.516 3.022 1.00 97.38 81 ALA A CA 1
ATOM 601 C C . ALA A 1 81 ? -3.333 -11.861 2.416 1.00 97.38 81 ALA A C 1
ATOM 603 O O . ALA A 1 81 ? -2.233 -11.987 1.874 1.00 97.38 81 ALA A O 1
ATOM 604 N N . LYS A 1 82 ? -4.213 -12.859 2.478 1.00 97.19 82 LYS A N 1
ATOM 605 C CA . LYS A 1 82 ? -4.011 -14.207 1.929 1.00 97.19 82 LYS A CA 1
ATOM 606 C C . LYS A 1 82 ? -4.552 -14.349 0.510 1.00 97.19 82 LYS A C 1
ATOM 608 O O . LYS A 1 82 ? -4.089 -15.202 -0.236 1.00 97.19 82 LYS A O 1
ATOM 613 N N . SER A 1 83 ? -5.523 -13.521 0.136 1.00 98.00 83 SER A N 1
ATOM 614 C CA . SER A 1 83 ? -6.122 -13.493 -1.198 1.00 98.00 83 SER A CA 1
ATOM 615 C C . SER A 1 83 ? -6.636 -12.095 -1.530 1.00 98.00 83 SER A C 1
ATOM 617 O O . SER A 1 83 ? -6.736 -11.2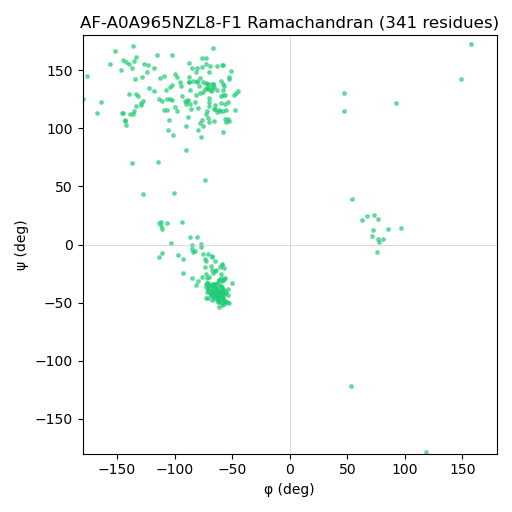29 -0.659 1.00 98.00 83 SER A O 1
ATOM 619 N N . TRP A 1 84 ? -6.959 -11.855 -2.803 1.00 97.44 84 TRP A N 1
ATOM 620 C CA . TRP A 1 84 ? -7.599 -10.599 -3.198 1.00 97.44 84 TRP A CA 1
ATOM 621 C C . TRP A 1 84 ? -9.020 -10.485 -2.632 1.00 97.44 84 TRP A C 1
ATOM 623 O O . TRP A 1 84 ? -9.427 -9.411 -2.204 1.00 97.44 84 TRP A O 1
ATOM 633 N N . ASP A 1 85 ? -9.747 -11.596 -2.537 1.00 98.00 85 ASP A N 1
ATOM 634 C CA . ASP A 1 85 ? -11.093 -11.596 -1.959 1.00 98.00 85 ASP A CA 1
ATOM 635 C C . ASP A 1 85 ? -11.071 -11.216 -0.476 1.00 98.00 85 ASP A C 1
ATOM 637 O O . ASP A 1 85 ? -11.955 -10.497 -0.018 1.00 98.00 85 ASP A O 1
ATOM 641 N N . GLU A 1 86 ? -10.023 -11.598 0.266 1.00 98.25 86 GLU A N 1
ATOM 642 C CA . GLU A 1 86 ? -9.833 -11.133 1.644 1.00 98.25 86 GLU A CA 1
ATOM 643 C C . GLU A 1 86 ? -9.608 -9.616 1.709 1.00 98.25 86 GLU A C 1
ATOM 645 O O . GLU A 1 86 ? -10.119 -8.965 2.619 1.00 98.25 86 GLU A O 1
ATOM 650 N N . VAL A 1 87 ? -8.887 -9.036 0.742 1.00 98.31 87 VAL A N 1
ATOM 651 C CA . VAL A 1 87 ? -8.710 -7.577 0.637 1.00 98.31 87 VAL A CA 1
ATOM 652 C C . VAL A 1 87 ? -10.064 -6.896 0.443 1.00 98.31 87 VAL A C 1
ATOM 654 O O . VAL A 1 87 ? -10.400 -5.966 1.176 1.00 98.31 87 VAL A O 1
ATOM 657 N N . VAL A 1 88 ? -10.868 -7.387 -0.504 1.00 98.25 88 VAL A N 1
ATOM 658 C CA . VAL A 1 88 ? -12.201 -6.838 -0.794 1.00 98.25 88 VAL A CA 1
ATOM 659 C C . VAL A 1 88 ? -13.138 -6.996 0.406 1.00 98.25 88 VAL A C 1
ATOM 661 O O . VAL A 1 88 ? -13.838 -6.049 0.767 1.00 98.25 88 VAL A O 1
ATOM 664 N N . ALA A 1 89 ? -13.143 -8.165 1.048 1.00 98.19 89 ALA A N 1
ATOM 665 C CA . ALA A 1 89 ? -13.953 -8.427 2.233 1.00 98.19 89 ALA A CA 1
ATOM 666 C C . ALA A 1 89 ? -13.553 -7.518 3.403 1.00 98.19 89 ALA A C 1
ATOM 668 O O . ALA A 1 89 ? -14.420 -6.958 4.070 1.00 98.19 89 ALA A O 1
ATOM 669 N N . ALA A 1 90 ? -12.251 -7.309 3.618 1.00 98.31 90 ALA A N 1
ATOM 670 C CA . ALA A 1 90 ? -11.754 -6.422 4.660 1.00 98.31 90 ALA A CA 1
ATOM 671 C C . ALA A 1 90 ? -12.161 -4.961 4.421 1.00 98.31 90 ALA A C 1
ATOM 673 O O . ALA A 1 90 ? -12.630 -4.312 5.354 1.00 98.31 90 ALA A O 1
ATOM 674 N N . LEU A 1 91 ? -12.048 -4.459 3.185 1.00 98.19 91 LEU A N 1
ATOM 675 C CA . LEU A 1 91 ? -12.526 -3.116 2.831 1.00 98.19 91 LEU A CA 1
ATOM 676 C C . LEU A 1 91 ? -14.017 -2.960 3.145 1.00 98.19 91 LEU A C 1
ATOM 678 O O . LEU A 1 91 ? -14.406 -2.004 3.808 1.00 98.19 91 LEU A O 1
ATOM 682 N N . LYS A 1 92 ? -14.847 -3.925 2.725 1.00 97.44 92 LYS A N 1
ATOM 683 C CA . LYS A 1 92 ? -16.293 -3.930 3.010 1.00 97.44 92 LYS A CA 1
ATOM 684 C C . LYS A 1 92 ? -16.605 -3.980 4.510 1.00 97.44 92 LYS A C 1
ATOM 686 O O . LYS A 1 92 ? -17.604 -3.412 4.932 1.00 97.44 92 LYS A O 1
ATOM 691 N N . ALA A 1 93 ? -15.746 -4.612 5.307 1.00 97.19 93 ALA A N 1
ATOM 692 C CA . ALA A 1 93 ? -15.846 -4.655 6.766 1.00 97.19 93 ALA A CA 1
ATOM 693 C C . ALA A 1 93 ? -15.311 -3.385 7.467 1.00 97.19 93 ALA A C 1
ATOM 695 O O . ALA A 1 93 ? -15.216 -3.361 8.693 1.00 97.19 93 ALA A O 1
ATOM 696 N N . GLY A 1 94 ? -14.939 -2.342 6.716 1.00 96.88 94 GLY A N 1
ATOM 697 C CA . GLY A 1 94 ? -14.461 -1.069 7.261 1.00 96.88 94 GLY A CA 1
ATOM 698 C C . GLY A 1 94 ? -12.966 -1.032 7.589 1.00 96.88 94 GLY A C 1
ATOM 699 O O . GLY A 1 94 ? -12.515 -0.112 8.268 1.00 96.88 94 GLY A O 1
ATOM 700 N N . ALA A 1 95 ? -12.180 -2.009 7.129 1.00 98.19 95 ALA A N 1
ATOM 701 C CA . ALA A 1 95 ? -10.727 -1.960 7.247 1.00 98.19 95 ALA A CA 1
ATOM 702 C C . ALA A 1 95 ? -10.114 -0.938 6.274 1.00 98.19 95 ALA A C 1
ATOM 704 O O . ALA A 1 95 ? -10.700 -0.592 5.246 1.00 98.19 95 ALA A O 1
ATOM 705 N N . VAL A 1 96 ? -8.878 -0.526 6.564 1.00 98.50 96 VAL A N 1
ATOM 706 C CA . VAL A 1 96 ? -8.031 0.210 5.616 1.00 98.50 96 VAL A CA 1
ATOM 707 C C . VAL A 1 96 ? -6.983 -0.743 5.065 1.00 98.50 96 VAL A C 1
ATOM 709 O O . VAL A 1 96 ? -6.361 -1.487 5.818 1.00 98.50 96 VAL A O 1
ATOM 712 N N . VAL A 1 97 ? -6.751 -0.719 3.759 1.00 98.56 97 VAL A N 1
ATOM 713 C CA . VAL A 1 97 ? -5.743 -1.559 3.110 1.00 98.56 97 VAL A CA 1
ATOM 714 C C . VAL A 1 97 ? -4.594 -0.684 2.645 1.00 98.56 97 VAL A C 1
ATOM 716 O O . VAL A 1 97 ? -4.779 0.150 1.767 1.00 98.56 97 VAL A O 1
ATOM 719 N N . GLY A 1 98 ? -3.404 -0.881 3.208 1.00 98.12 98 GLY A N 1
ATOM 720 C CA . GLY A 1 98 ? -2.166 -0.342 2.654 1.00 98.12 98 GLY A CA 1
ATOM 721 C C . GLY A 1 98 ? -1.690 -1.190 1.476 1.00 98.12 98 GLY A C 1
ATOM 722 O O . GLY A 1 98 ? -1.694 -2.416 1.567 1.00 98.12 98 GLY A O 1
ATOM 723 N N . ILE A 1 99 ? -1.259 -0.558 0.389 1.00 97.06 99 ILE A N 1
ATOM 724 C CA . ILE A 1 99 ? -0.893 -1.202 -0.874 1.00 97.06 99 ILE A CA 1
ATOM 725 C C . ILE A 1 99 ? 0.490 -0.717 -1.311 1.00 97.06 99 ILE A C 1
ATOM 727 O O . ILE A 1 99 ? 0.694 0.475 -1.548 1.00 97.06 99 ILE A O 1
ATOM 731 N N . ASN A 1 100 ? 1.428 -1.655 -1.447 1.00 95.94 100 ASN A N 1
ATOM 732 C CA . ASN A 1 100 ? 2.760 -1.406 -1.991 1.00 95.94 100 ASN A CA 1
ATOM 733 C C . ASN A 1 100 ? 2.748 -1.560 -3.520 1.00 95.94 100 ASN A C 1
ATOM 735 O O . ASN A 1 100 ? 2.649 -2.668 -4.045 1.00 95.94 100 ASN A O 1
ATOM 739 N N . VAL A 1 101 ? 2.883 -0.449 -4.231 1.00 94.25 101 VAL A N 1
ATOM 740 C CA . VAL A 1 101 ? 2.677 -0.339 -5.680 1.00 94.25 101 VAL A CA 1
ATOM 741 C C . VAL A 1 101 ? 3.973 0.025 -6.405 1.00 94.25 101 VAL A C 1
ATOM 743 O O . VAL A 1 101 ? 4.956 0.452 -5.791 1.00 94.25 101 VAL A O 1
ATOM 746 N N . GLN A 1 102 ? 4.000 -0.178 -7.722 1.00 92.94 102 GLN A N 1
ATOM 747 C CA . GLN A 1 102 ? 5.018 0.363 -8.623 1.00 92.94 102 GLN A CA 1
ATOM 748 C C . GLN A 1 102 ? 4.384 1.503 -9.415 1.00 92.94 102 GLN A C 1
ATOM 750 O O . GLN A 1 102 ? 3.675 1.269 -10.390 1.00 92.94 102 GLN A O 1
ATOM 755 N N . GLN A 1 103 ? 4.610 2.744 -9.005 1.00 87.38 103 GLN A N 1
ATOM 756 C CA . GLN A 1 103 ? 3.892 3.880 -9.567 1.00 87.38 103 GLN A CA 1
ATOM 757 C C . GLN A 1 103 ? 4.689 4.533 -10.716 1.00 87.38 103 GLN A C 1
ATOM 759 O O . GLN A 1 103 ? 5.905 4.688 -10.619 1.00 87.38 103 GLN A O 1
ATOM 764 N N . ALA A 1 104 ? 4.080 4.902 -11.849 1.00 81.06 104 ALA A N 1
ATOM 765 C CA . ALA A 1 104 ? 2.687 4.670 -12.281 1.00 81.06 104 ALA A CA 1
ATOM 766 C C . ALA A 1 104 ? 2.550 3.499 -13.269 1.00 81.06 104 ALA A C 1
ATOM 768 O O . ALA A 1 104 ? 1.872 3.601 -14.290 1.00 81.06 104 ALA A O 1
ATOM 769 N N . LYS A 1 105 ? 3.217 2.371 -12.999 1.00 86.12 105 LYS A N 1
ATOM 770 C CA . LYS A 1 105 ? 3.165 1.211 -13.890 1.00 86.12 105 LYS A CA 1
ATOM 771 C C . LYS A 1 105 ? 1.743 0.645 -13.933 1.00 86.12 105 LYS A C 1
ATOM 773 O O . LYS A 1 105 ? 1.251 0.149 -12.925 1.00 86.12 105 LYS A O 1
ATOM 778 N N . GLY A 1 106 ? 1.123 0.686 -15.113 1.00 79.75 106 GLY A N 1
ATOM 779 C CA . GLY A 1 106 ? -0.199 0.100 -15.346 1.00 79.75 106 GLY A CA 1
ATOM 780 C C . GLY A 1 106 ? -1.333 0.800 -14.598 1.00 7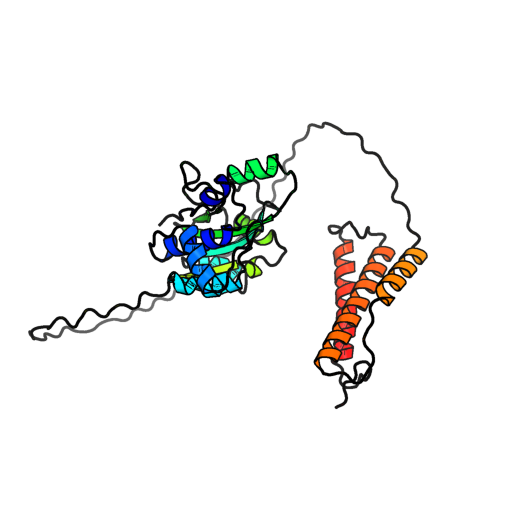9.75 106 GLY A C 1
ATOM 781 O O . GLY A 1 106 ? -2.337 0.162 -14.317 1.00 79.75 106 GLY A O 1
ATOM 782 N N . TYR A 1 107 ? -1.178 2.077 -14.237 1.00 84.25 107 TYR A N 1
ATOM 783 C CA . TYR A 1 107 ? -2.253 2.821 -13.578 1.00 84.25 107 TYR A CA 1
ATOM 784 C C . TYR A 1 107 ? -3.423 3.051 -14.547 1.00 84.25 107 TYR A C 1
ATOM 786 O O . TYR A 1 107 ? -3.178 3.491 -15.674 1.00 84.25 107 TYR A O 1
ATOM 794 N N . PRO A 1 108 ? -4.678 2.784 -14.137 1.00 87.19 108 PRO A N 1
ATOM 795 C CA . PRO A 1 108 ? -5.837 3.043 -14.984 1.00 87.19 108 PRO A CA 1
ATOM 796 C C . PRO A 1 108 ? -5.944 4.526 -15.351 1.00 87.19 108 PRO A C 1
ATOM 798 O O . PRO A 1 108 ? -5.733 5.396 -14.505 1.00 87.19 108 PRO A O 1
ATOM 801 N N . ALA A 1 109 ? -6.329 4.822 -16.594 1.00 86.31 109 ALA A N 1
ATOM 802 C CA . ALA A 1 109 ? -6.504 6.200 -17.071 1.00 86.31 109 ALA A CA 1
ATOM 803 C C . ALA A 1 109 ? -7.626 6.960 -16.334 1.00 86.31 109 ALA A C 1
ATOM 805 O O . ALA A 1 109 ? -7.630 8.188 -16.302 1.00 86.31 109 ALA A O 1
ATOM 806 N N . THR A 1 110 ? -8.561 6.224 -15.731 1.00 85.62 110 THR A N 1
ATOM 807 C CA . THR A 1 110 ? -9.674 6.736 -14.920 1.00 85.62 110 THR A CA 1
ATOM 808 C C . THR A 1 110 ? -9.234 7.240 -13.546 1.00 85.62 110 THR A C 1
ATOM 810 O O . THR A 1 110 ? -9.954 8.015 -12.920 1.00 85.62 110 THR A O 1
ATOM 813 N N . VAL A 1 111 ? -8.060 6.827 -13.059 1.00 86.62 111 VAL A N 1
ATOM 814 C CA . VAL A 1 111 ? -7.585 7.170 -11.716 1.00 86.62 111 VAL A CA 1
ATOM 815 C C . VAL A 1 111 ? -6.864 8.512 -11.753 1.00 86.62 111 VAL A C 1
ATOM 817 O O . VAL A 1 111 ? -5.851 8.692 -12.432 1.00 86.62 111 VAL A O 1
ATOM 820 N N . GLN A 1 112 ? -7.362 9.471 -10.974 1.00 87.94 112 GLN A N 1
ATOM 821 C CA . GLN A 1 112 ? -6.732 10.780 -10.855 1.00 87.94 112 GLN A CA 1
ATOM 822 C C . GLN A 1 112 ? -5.351 10.669 -10.188 1.00 87.94 112 GLN A C 1
ATOM 824 O O . GLN A 1 112 ? -5.224 10.330 -9.014 1.00 87.94 112 GLN A O 1
ATOM 829 N N . MET A 1 113 ? -4.308 11.033 -10.936 1.00 86.50 113 MET A N 1
ATOM 830 C CA . MET A 1 113 ? -2.946 11.178 -10.415 1.00 86.50 113 MET A CA 1
ATOM 831 C C . MET A 1 113 ? -2.743 12.531 -9.723 1.00 86.50 113 MET A C 1
ATOM 833 O O . MET A 1 113 ? -3.281 13.548 -10.182 1.00 86.50 113 MET A O 1
ATOM 837 N N . SER A 1 114 ? -1.884 12.558 -8.700 1.00 89.12 114 SER A N 1
ATOM 838 C CA . SER A 1 114 ? -1.473 13.796 -8.029 1.00 89.12 114 SER A CA 1
ATOM 839 C C . SER A 1 114 ? -0.721 14.754 -8.960 1.00 89.12 114 SER A C 1
ATOM 841 O O . SER A 1 114 ? -0.056 14.340 -9.919 1.00 89.12 114 SER A O 1
ATOM 843 N N . ALA A 1 115 ? -0.783 16.050 -8.660 1.00 89.00 115 ALA A N 1
ATOM 844 C CA . ALA A 1 115 ? -0.037 17.088 -9.363 1.00 89.00 115 ALA A CA 1
ATOM 845 C C . ALA A 1 115 ? 1.474 16.816 -9.329 1.00 89.00 115 ALA A C 1
ATOM 847 O O . ALA A 1 115 ? 2.147 16.913 -10.361 1.00 89.00 115 ALA A O 1
ATOM 848 N N . TRP A 1 116 ? 1.995 16.392 -8.171 1.00 88.25 116 TRP A N 1
ATOM 849 C CA . TRP A 1 116 ? 3.395 16.000 -8.026 1.00 88.25 116 TRP A CA 1
ATOM 850 C C . TRP A 1 116 ? 3.752 14.849 -8.968 1.00 88.25 116 TRP A C 1
ATOM 852 O O . TRP A 1 116 ? 4.751 14.918 -9.687 1.00 88.25 116 TRP A O 1
ATOM 862 N N . HIS A 1 117 ? 2.916 13.809 -9.015 1.00 86.94 117 HIS A N 1
ATOM 863 C CA . HIS A 1 117 ? 3.190 12.637 -9.832 1.00 86.94 117 HIS A CA 1
ATOM 864 C C . HIS A 1 117 ? 3.133 12.956 -11.334 1.00 86.94 117 HIS A C 1
ATOM 866 O O . HIS A 1 117 ? 4.009 12.530 -12.089 1.00 86.94 117 HIS A O 1
ATOM 872 N N . LYS A 1 118 ? 2.169 13.776 -11.770 1.00 89.06 118 LYS A N 1
ATOM 873 C CA . LYS A 1 118 ? 2.109 14.288 -13.151 1.00 89.06 118 LYS A CA 1
ATOM 874 C C . LYS A 1 118 ? 3.383 15.055 -13.520 1.00 89.06 118 LYS A C 1
ATOM 876 O O . LYS A 1 118 ? 3.965 14.816 -14.578 1.00 89.06 118 LYS A O 1
ATOM 881 N N . ALA A 1 119 ? 3.860 15.932 -12.634 1.00 87.81 119 ALA A N 1
ATOM 882 C CA . ALA A 1 119 ? 5.105 16.668 -12.843 1.00 87.81 119 ALA A CA 1
ATOM 883 C C . ALA A 1 119 ? 6.331 15.737 -12.877 1.00 87.81 119 ALA A C 1
ATOM 885 O O . ALA A 1 119 ? 7.235 15.934 -13.690 1.00 87.81 119 ALA A O 1
ATOM 886 N N . HIS A 1 120 ? 6.365 14.704 -12.031 1.00 86.12 120 HIS A N 1
ATOM 887 C CA . HIS A 1 120 ? 7.419 13.692 -12.045 1.00 86.12 120 HIS A CA 1
ATOM 888 C C . HIS A 1 120 ? 7.459 12.924 -13.373 1.00 86.12 120 HIS A C 1
ATOM 890 O O . HIS A 1 120 ? 8.532 12.840 -13.964 1.00 86.12 120 HIS A O 1
ATOM 896 N N . GLN A 1 121 ? 6.320 12.421 -13.865 1.00 88.06 121 GLN A N 1
ATOM 897 C CA . GLN A 1 121 ? 6.235 11.722 -15.157 1.00 88.06 121 GLN A CA 1
ATOM 898 C C . GLN A 1 121 ? 6.649 12.621 -16.324 1.00 88.06 121 GLN A C 1
ATOM 900 O O . GLN A 1 121 ? 7.383 12.182 -17.202 1.00 88.06 121 GLN A O 1
ATOM 905 N N . LYS A 1 122 ? 6.260 13.904 -16.303 1.00 89.94 122 LYS A N 1
ATOM 906 C CA . LYS A 1 122 ? 6.696 14.877 -17.314 1.00 89.94 122 LYS A CA 1
ATOM 907 C C . LYS A 1 122 ? 8.219 15.062 -17.323 1.00 89.94 122 LYS A C 1
ATOM 909 O O . LYS A 1 122 ? 8.813 15.141 -18.390 1.00 89.94 122 LYS A O 1
ATOM 914 N N . ARG A 1 123 ? 8.852 15.141 -16.145 1.00 89.94 123 ARG A N 1
ATOM 915 C CA . ARG A 1 123 ? 10.317 15.290 -16.011 1.00 89.94 123 ARG A CA 1
ATOM 916 C C . ARG A 1 123 ? 11.082 13.994 -16.276 1.00 89.94 123 ARG A C 1
ATOM 918 O O . ARG A 1 123 ? 12.244 14.044 -16.656 1.00 89.94 123 ARG A O 1
ATOM 925 N N . ASN A 1 124 ? 10.453 12.847 -16.036 1.00 87.38 124 ASN A N 1
ATOM 926 C CA . ASN A 1 124 ? 11.069 11.529 -16.134 1.00 87.38 124 ASN A CA 1
ATOM 927 C C . ASN A 1 124 ? 10.138 10.525 -16.841 1.00 87.38 124 ASN A C 1
ATOM 929 O O . ASN A 1 124 ? 9.627 9.610 -16.183 1.00 87.38 124 ASN A O 1
ATOM 933 N N . PRO A 1 125 ? 9.916 10.664 -18.160 1.00 89.19 125 PRO A N 1
ATOM 934 C CA . PRO A 1 125 ? 9.001 9.792 -18.889 1.00 89.19 125 PRO A CA 1
ATOM 935 C C . PRO A 1 125 ? 9.399 8.318 -18.766 1.00 89.19 125 PRO A C 1
ATOM 937 O O . PRO A 1 125 ? 10.571 7.965 -18.903 1.00 89.19 125 PRO A O 1
ATOM 940 N N . GLY A 1 126 ? 8.429 7.452 -18.469 1.00 86.56 126 GLY A N 1
ATOM 941 C CA . GLY A 1 126 ? 8.635 6.004 -18.354 1.00 86.56 126 GLY A CA 1
ATOM 942 C C . GLY A 1 126 ? 9.339 5.540 -17.073 1.00 86.56 126 GLY A C 1
ATOM 943 O O . GLY A 1 126 ? 9.394 4.335 -16.820 1.00 86.56 126 GLY A O 1
ATOM 944 N N . LYS A 1 127 ? 9.838 6.451 -16.221 1.00 87.62 127 LYS A N 1
ATOM 945 C CA . LYS A 1 127 ? 10.392 6.052 -14.922 1.00 87.62 127 LYS A CA 1
ATOM 946 C C . LYS A 1 127 ? 9.277 5.617 -13.979 1.00 87.62 127 LYS A C 1
ATOM 948 O O . LYS A 1 127 ? 8.229 6.256 -13.859 1.00 87.62 127 LYS A O 1
ATOM 953 N N . THR A 1 128 ? 9.550 4.533 -13.264 1.00 90.06 128 THR A N 1
ATOM 954 C CA . THR A 1 128 ? 8.670 4.002 -12.225 1.00 90.06 128 THR A CA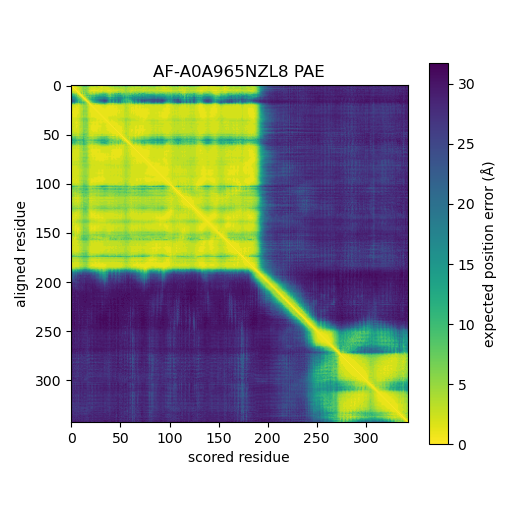 1
ATOM 955 C C . THR A 1 128 ? 9.426 3.920 -10.909 1.00 90.06 128 THR A C 1
ATOM 957 O O . THR A 1 128 ? 10.652 3.811 -10.904 1.00 90.06 128 THR A O 1
ATOM 960 N N . TYR A 1 129 ? 8.706 3.971 -9.795 1.00 88.19 129 TYR A N 1
ATOM 961 C CA . TYR A 1 129 ? 9.292 3.864 -8.462 1.00 88.19 129 TYR A CA 1
ATOM 962 C C . TYR A 1 129 ? 8.390 3.053 -7.530 1.00 88.19 129 TYR A C 1
ATOM 964 O O . TYR A 1 129 ? 7.187 2.904 -7.763 1.00 88.19 129 TYR A O 1
ATOM 972 N N . GLY A 1 130 ? 8.989 2.485 -6.483 1.00 90.75 130 GLY A N 1
ATOM 973 C CA . GLY A 1 130 ? 8.234 1.819 -5.430 1.00 90.75 130 GLY A CA 1
ATOM 974 C C . GLY A 1 130 ? 7.506 2.849 -4.574 1.00 90.75 130 GLY A C 1
ATOM 975 O O . GLY A 1 130 ? 8.097 3.849 -4.192 1.00 90.75 130 GLY A O 1
ATOM 976 N N . HIS A 1 131 ? 6.235 2.604 -4.275 1.00 93.50 131 HIS A N 1
ATOM 977 C CA . HIS A 1 131 ? 5.402 3.554 -3.545 1.00 93.50 131 HIS A CA 1
ATOM 978 C C . HIS A 1 131 ? 4.430 2.830 -2.618 1.00 93.50 131 HIS A C 1
ATOM 980 O O . HIS A 1 131 ? 4.127 1.653 -2.823 1.00 93.50 131 HIS A O 1
ATOM 986 N N . MET A 1 132 ? 3.934 3.527 -1.603 1.00 95.44 132 MET A N 1
ATOM 987 C CA . MET A 1 132 ? 2.926 3.010 -0.684 1.00 95.44 132 MET A CA 1
ATOM 988 C C . MET A 1 132 ? 1.707 3.928 -0.699 1.00 95.44 132 MET A C 1
ATOM 990 O O . MET A 1 132 ? 1.847 5.147 -0.654 1.00 95.44 132 MET A O 1
ATOM 994 N N . THR A 1 133 ? 0.523 3.326 -0.773 1.00 96.12 133 THR A N 1
ATOM 995 C CA . THR A 1 133 ? -0.778 4.015 -0.781 1.00 96.12 133 THR A CA 1
ATOM 996 C C . THR A 1 133 ? -1.755 3.291 0.134 1.00 96.12 133 THR A C 1
ATOM 998 O O . THR A 1 133 ? -1.450 2.188 0.596 1.00 96.12 133 THR A O 1
ATOM 1001 N N . CYS A 1 134 ? -2.931 3.854 0.405 1.00 97.62 134 CYS A N 1
ATOM 1002 C CA . CYS A 1 134 ? -4.000 3.105 1.068 1.00 97.62 134 CYS A CA 1
ATOM 1003 C C . CYS A 1 134 ? -5.360 3.283 0.407 1.00 97.62 134 CYS A C 1
ATOM 1005 O O . CYS A 1 134 ? -5.587 4.217 -0.354 1.00 97.62 134 CYS A O 1
ATOM 1007 N N . ALA A 1 135 ? -6.269 2.363 0.711 1.00 98.19 135 ALA A N 1
ATOM 1008 C CA . ALA A 1 135 ? -7.665 2.455 0.327 1.00 98.19 135 ALA A CA 1
ATOM 1009 C C . ALA A 1 135 ? -8.595 2.054 1.475 1.00 98.19 135 ALA A C 1
ATOM 1011 O O . ALA A 1 135 ? -8.234 1.230 2.318 1.00 98.19 135 ALA A O 1
ATOM 1012 N N . ALA A 1 136 ? -9.798 2.619 1.480 1.00 98.19 136 ALA A N 1
ATOM 1013 C CA . ALA A 1 136 ? -10.878 2.297 2.408 1.00 98.19 136 ALA A CA 1
ATOM 1014 C C . ALA A 1 136 ? -12.221 2.279 1.665 1.00 98.19 136 ALA A C 1
ATOM 1016 O O . ALA A 1 136 ? -12.365 2.933 0.632 1.00 98.19 136 ALA A O 1
ATOM 1017 N N . MET A 1 137 ? -13.208 1.549 2.187 1.00 97.25 137 MET A N 1
ATOM 1018 C CA . MET A 1 137 ? -14.590 1.647 1.710 1.00 97.25 137 MET A CA 1
ATOM 1019 C C . MET A 1 137 ? -15.334 2.700 2.537 1.00 97.25 137 MET A C 1
ATOM 1021 O O . MET A 1 137 ? -15.404 2.588 3.759 1.00 97.25 137 MET A O 1
ATOM 1025 N N . VAL A 1 138 ? -15.907 3.703 1.880 1.00 94.12 138 VAL A N 1
ATOM 1026 C CA . VAL A 1 138 ? -16.721 4.756 2.498 1.00 94.12 138 VAL A CA 1
ATOM 1027 C C . VAL A 1 138 ? -18.021 4.851 1.715 1.00 94.12 138 VAL A C 1
ATOM 1029 O O . VAL A 1 138 ? -17.987 5.047 0.506 1.00 94.12 138 VAL A O 1
ATOM 1032 N N . GLU A 1 139 ? -19.160 4.665 2.387 1.00 92.81 139 GLU A N 1
ATOM 1033 C CA . GLU A 1 139 ? -20.495 4.784 1.764 1.00 92.81 139 GLU A CA 1
ATOM 1034 C C . GLU A 1 139 ? -20.658 3.903 0.507 1.00 92.81 139 GLU A C 1
ATOM 1036 O O . GLU A 1 139 ? -21.233 4.298 -0.501 1.00 92.81 139 GLU A O 1
ATOM 1041 N N . GLY A 1 140 ? -20.103 2.686 0.554 1.00 92.31 140 GLY A N 1
ATOM 1042 C CA . GLY A 1 140 ? -20.156 1.729 -0.558 1.00 92.31 140 GLY A CA 1
ATOM 1043 C C . GLY A 1 140 ? -19.182 2.014 -1.706 1.00 92.31 140 GLY A C 1
ATOM 1044 O O . GLY A 1 140 ? -19.159 1.255 -2.674 1.00 92.31 140 GLY A O 1
ATOM 1045 N N . LYS A 1 141 ? -18.351 3.055 -1.597 1.00 94.88 141 LYS A N 1
ATOM 1046 C CA . LYS A 1 141 ? -17.353 3.428 -2.601 1.00 94.88 141 LYS A CA 1
ATOM 1047 C C . LYS A 1 141 ? -15.936 3.229 -2.090 1.00 94.88 141 LYS A C 1
ATOM 1049 O O . LYS A 1 141 ? -15.634 3.493 -0.926 1.00 94.88 141 LYS A O 1
ATOM 1054 N N . VAL A 1 142 ? -15.040 2.797 -2.973 1.00 96.56 142 VAL A N 1
ATOM 1055 C CA . VAL A 1 142 ? -13.620 2.690 -2.638 1.00 96.56 142 VAL A CA 1
ATOM 1056 C C . VAL A 1 142 ? -12.985 4.062 -2.786 1.00 96.56 142 VAL A C 1
ATOM 1058 O O . VAL A 1 142 ? -13.007 4.653 -3.861 1.00 96.56 142 VAL A O 1
ATOM 1061 N N . GLN A 1 143 ? -12.387 4.543 -1.706 1.00 96.44 143 GLN A N 1
ATOM 1062 C CA . GLN A 1 143 ? -11.567 5.742 -1.689 1.00 96.44 143 GLN A CA 1
ATOM 1063 C C . GLN A 1 143 ? -10.097 5.338 -1.620 1.00 96.44 143 GLN A C 1
ATOM 1065 O O . GLN A 1 143 ? -9.707 4.592 -0.723 1.00 96.44 143 GLN A O 1
ATOM 1070 N N . TRP A 1 144 ? -9.287 5.823 -2.557 1.00 95.88 144 TRP A N 1
ATOM 1071 C CA . TRP A 1 144 ? -7.853 5.565 -2.652 1.00 95.88 144 TRP A CA 1
ATOM 1072 C C . TRP A 1 144 ? -7.054 6.837 -2.347 1.00 95.88 144 TRP A C 1
ATOM 1074 O O . TRP A 1 144 ? -7.245 7.882 -2.969 1.00 95.88 144 TRP A O 1
ATOM 1084 N N . ALA A 1 145 ? -6.171 6.751 -1.356 1.00 95.38 145 ALA A N 1
ATOM 1085 C CA . ALA A 1 145 ? -5.309 7.831 -0.906 1.00 95.38 145 ALA A CA 1
ATOM 1086 C C . ALA A 1 145 ? -3.867 7.576 -1.351 1.00 95.38 145 ALA A C 1
ATOM 1088 O O . ALA A 1 145 ? -3.208 6.634 -0.896 1.00 95.38 145 ALA A O 1
ATOM 1089 N N . ASP A 1 146 ? -3.365 8.462 -2.204 1.00 94.31 146 ASP A N 1
ATOM 1090 C CA . ASP A 1 146 ? -1.964 8.511 -2.601 1.00 94.31 146 ASP A CA 1
ATOM 1091 C C . ASP A 1 146 ? -1.244 9.601 -1.793 1.00 94.31 146 ASP A C 1
ATOM 1093 O O . ASP A 1 146 ? -1.576 10.776 -1.940 1.00 94.31 146 ASP A O 1
ATOM 1097 N N . PRO A 1 147 ? -0.232 9.264 -0.976 1.00 93.12 147 PRO A N 1
ATOM 1098 C CA . PRO A 1 147 ? 0.523 10.250 -0.206 1.00 93.12 147 PRO A CA 1
ATOM 1099 C C . PRO A 1 147 ? 1.219 11.338 -1.033 1.00 93.12 147 PRO A C 1
ATOM 1101 O O . PRO A 1 147 ? 1.620 12.351 -0.468 1.00 93.12 147 PRO A O 1
ATOM 1104 N N . THR A 1 148 ? 1.404 11.153 -2.348 1.00 91.25 148 THR A N 1
ATOM 1105 C CA . THR A 1 148 ? 1.924 12.204 -3.246 1.00 91.25 148 THR A CA 1
ATOM 1106 C C . THR A 1 148 ? 0.910 13.308 -3.542 1.00 91.25 148 THR A C 1
ATOM 1108 O O . THR A 1 148 ? 1.280 14.329 -4.119 1.00 91.25 148 THR A O 1
ATOM 1111 N N . MET A 1 149 ? -0.362 13.112 -3.197 1.00 91.38 149 MET A N 1
ATOM 1112 C CA . MET A 1 149 ? -1.359 14.172 -3.216 1.00 91.38 149 MET A CA 1
ATOM 1113 C C . MET A 1 149 ? -1.055 15.170 -2.095 1.00 91.38 149 MET A C 1
ATOM 1115 O O . MET A 1 149 ? -0.710 14.788 -0.979 1.00 91.38 149 MET A O 1
ATOM 1119 N N . SER A 1 150 ? -1.189 16.461 -2.387 1.00 87.06 150 SER A N 1
ATOM 1120 C CA . SER A 1 150 ? -0.761 17.544 -1.491 1.00 87.06 150 SER A CA 1
ATOM 1121 C C . SER A 1 150 ? -1.521 17.620 -0.162 1.00 87.06 150 SER A C 1
ATOM 1123 O O . SER A 1 150 ? -1.087 18.332 0.743 1.00 87.06 150 SER A O 1
ATOM 1125 N N . GLY A 1 151 ? -2.664 16.938 -0.027 1.00 84.50 151 GLY A N 1
ATOM 1126 C CA . GLY A 1 151 ? -3.539 17.063 1.141 1.00 84.50 151 GLY A CA 1
ATOM 1127 C C . GLY A 1 151 ? -4.280 18.406 1.200 1.00 84.50 151 GLY A C 1
ATOM 1128 O O . GLY A 1 151 ? -4.965 18.693 2.184 1.00 84.50 151 GLY A O 1
ATOM 1129 N N . LYS A 1 152 ? -4.180 19.240 0.157 1.00 84.94 152 LYS A N 1
ATOM 1130 C CA . LYS A 1 152 ? -4.709 20.611 0.109 1.00 84.94 152 LYS A CA 1
ATOM 1131 C C . LYS A 1 152 ? -5.652 20.783 -1.089 1.00 84.94 152 LYS A C 1
ATOM 1133 O O . LYS A 1 152 ? -5.473 20.166 -2.138 1.00 84.94 152 LYS A O 1
ATOM 1138 N N . GLY A 1 153 ? -6.656 21.650 -0.949 1.00 88.00 153 GLY A N 1
ATOM 1139 C CA . GLY A 1 153 ? -7.602 21.975 -2.020 1.00 88.00 153 GLY A CA 1
ATOM 1140 C C . GLY A 1 153 ? -8.274 20.737 -2.632 1.00 88.00 153 GLY A C 1
ATOM 1141 O O . GLY A 1 153 ? -8.917 19.955 -1.937 1.00 88.00 153 GLY A O 1
ATOM 1142 N N . LYS A 1 154 ? -8.112 20.548 -3.948 1.00 85.69 154 LYS A N 1
ATOM 1143 C CA . LYS A 1 154 ? -8.698 19.418 -4.698 1.00 85.69 154 LYS A CA 1
ATOM 1144 C C . LYS A 1 154 ? -8.042 18.059 -4.398 1.00 85.69 154 LYS A C 1
ATOM 1146 O O . LYS A 1 154 ? -8.542 17.039 -4.850 1.00 85.69 154 LYS A O 1
ATOM 1151 N N . GLU A 1 155 ? -6.938 18.048 -3.656 1.00 86.81 155 GLU A N 1
ATOM 1152 C CA . GLU A 1 155 ? -6.161 16.862 -3.279 1.00 86.81 155 GLU A CA 1
ATOM 1153 C C . GLU A 1 155 ? -6.207 16.599 -1.764 1.00 86.81 155 GLU A C 1
ATOM 1155 O O . GLU A 1 155 ? -5.345 15.917 -1.215 1.00 86.81 155 GLU A O 1
ATOM 1160 N N . THR A 1 156 ? -7.181 17.176 -1.053 1.00 84.38 156 THR A N 1
ATOM 1161 C CA . THR A 1 156 ? -7.345 16.966 0.395 1.00 84.38 156 THR A CA 1
ATOM 1162 C C . THR A 1 156 ? -7.845 15.567 0.746 1.00 84.38 156 THR A C 1
ATOM 1164 O O . THR A 1 156 ? -7.471 15.011 1.783 1.00 84.38 156 THR A O 1
ATOM 1167 N N . TYR A 1 157 ? -8.677 14.985 -0.112 1.00 88.12 157 TYR A N 1
ATOM 1168 C CA . TYR A 1 157 ? -9.344 13.715 0.145 1.00 88.12 157 TYR A CA 1
ATOM 1169 C C . TYR A 1 157 ? -8.938 12.656 -0.869 1.00 88.12 157 TYR A C 1
ATOM 1171 O O . TYR A 1 157 ? -8.594 12.969 -2.008 1.00 88.12 157 TYR A O 1
ATOM 1179 N N . ALA A 1 158 ? -8.991 11.405 -0.422 1.00 88.56 158 ALA A N 1
ATOM 1180 C CA . ALA A 1 158 ? -8.823 10.239 -1.268 1.00 88.56 158 ALA A CA 1
ATOM 1181 C C . ALA A 1 158 ? -9.781 10.283 -2.470 1.00 88.56 158 ALA A C 1
ATOM 1183 O O . ALA A 1 158 ? -10.925 10.728 -2.353 1.00 88.56 158 ALA A O 1
ATOM 1184 N N . VAL A 1 159 ? -9.314 9.799 -3.617 1.00 92.44 159 VAL A N 1
ATOM 1185 C CA . VAL A 1 159 ? -10.097 9.784 -4.857 1.00 92.44 159 VAL A CA 1
ATOM 1186 C C . VAL A 1 159 ? -10.936 8.517 -4.931 1.00 92.44 159 VAL A C 1
ATOM 1188 O O . VAL A 1 159 ? -10.510 7.448 -4.491 1.00 92.44 159 VAL A O 1
ATOM 1191 N N . GLU A 1 160 ? -12.141 8.628 -5.480 1.00 94.25 160 GLU A N 1
ATOM 1192 C CA . GLU A 1 160 ? -12.986 7.460 -5.716 1.00 94.25 160 GLU A CA 1
ATOM 1193 C C . GLU A 1 160 ? -12.404 6.612 -6.854 1.00 94.25 160 GLU A C 1
ATOM 1195 O O . GLU A 1 160 ? -12.022 7.135 -7.901 1.00 94.25 160 GLU A O 1
ATOM 1200 N N . VAL A 1 161 ? -12.334 5.298 -6.647 1.00 95.06 161 VAL A N 1
ATOM 1201 C CA . VAL A 1 161 ? -11.899 4.323 -7.657 1.00 95.06 161 VAL A CA 1
ATOM 1202 C C . VAL A 1 161 ? -12.840 3.123 -7.656 1.00 95.06 161 VAL A C 1
ATOM 1204 O O . VAL A 1 161 ? -13.512 2.846 -6.662 1.00 95.06 161 VAL A O 1
ATOM 1207 N N . SER A 1 162 ? -12.898 2.372 -8.755 1.00 96.12 162 SER A N 1
ATOM 1208 C CA . SER A 1 162 ? -13.600 1.086 -8.740 1.00 96.12 162 SER A CA 1
ATOM 1209 C C . SER A 1 162 ? -12.761 0.006 -8.037 1.00 96.12 162 SER A C 1
ATOM 1211 O O . SER A 1 162 ? -11.537 0.107 -7.922 1.00 96.12 162 SER A O 1
ATOM 1213 N N . LEU A 1 163 ? -13.397 -1.086 -7.592 1.00 95.88 163 LEU A N 1
ATOM 1214 C CA . LEU A 1 163 ? -12.662 -2.259 -7.088 1.00 95.88 163 LEU A CA 1
ATOM 1215 C C . LEU A 1 163 ? -11.761 -2.886 -8.167 1.00 95.88 163 LEU A C 1
ATOM 1217 O O . LEU A 1 163 ? -10.717 -3.452 -7.838 1.00 95.88 163 LEU A O 1
ATOM 1221 N N . ALA A 1 164 ? -12.160 -2.784 -9.439 1.00 95.19 164 ALA A N 1
ATOM 1222 C CA . ALA A 1 164 ? -11.363 -3.247 -10.569 1.00 95.19 164 ALA A CA 1
ATOM 1223 C C . ALA A 1 164 ? -10.102 -2.388 -10.734 1.00 95.19 164 ALA A C 1
ATOM 1225 O O . ALA A 1 164 ? -9.001 -2.936 -10.783 1.00 95.19 164 ALA A O 1
ATOM 1226 N N . ASP A 1 165 ? -10.241 -1.061 -10.697 1.00 95.44 165 ASP A N 1
ATOM 1227 C CA . ASP A 1 165 ? -9.110 -0.130 -10.756 1.00 95.44 165 ASP A CA 1
ATOM 1228 C C . ASP A 1 165 ? -8.152 -0.345 -9.584 1.00 95.44 165 ASP A C 1
ATOM 1230 O O . ASP A 1 165 ? -6.938 -0.417 -9.774 1.00 95.44 165 ASP A O 1
ATOM 1234 N N . LEU A 1 166 ? -8.684 -0.543 -8.372 1.00 95.62 166 LEU A N 1
ATOM 1235 C CA . LEU A 1 166 ? -7.864 -0.836 -7.199 1.00 95.62 166 LEU A CA 1
ATOM 1236 C C . LEU A 1 166 ? -7.056 -2.131 -7.375 1.00 95.62 166 LEU A C 1
ATOM 1238 O O . LEU A 1 166 ? -5.886 -2.191 -6.989 1.00 95.62 166 LEU A O 1
ATOM 1242 N N . LYS A 1 167 ? -7.655 -3.167 -7.979 1.00 95.62 167 LYS A N 1
ATOM 1243 C CA . LYS A 1 167 ? -6.956 -4.422 -8.291 1.00 95.62 167 LYS A CA 1
ATOM 1244 C C . LYS A 1 167 ? -5.832 -4.197 -9.290 1.00 95.62 167 LYS A C 1
ATOM 1246 O O . LYS A 1 167 ? -4.745 -4.744 -9.100 1.00 95.62 167 LYS A O 1
ATOM 1251 N N . VAL A 1 168 ? -6.066 -3.383 -10.316 1.00 94.50 168 VAL A N 1
ATOM 1252 C CA . VAL A 1 168 ? -5.045 -3.019 -11.306 1.00 94.50 168 VAL A CA 1
ATOM 1253 C C . VAL A 1 168 ? -3.890 -2.266 -10.635 1.00 94.50 168 VAL A C 1
ATOM 1255 O O . VAL A 1 168 ? -2.738 -2.674 -10.783 1.00 94.50 168 VAL A O 1
ATOM 1258 N N . ILE A 1 169 ? -4.184 -1.263 -9.797 1.00 93.50 169 ILE A N 1
ATOM 1259 C CA . ILE A 1 169 ? -3.182 -0.523 -9.007 1.00 93.50 169 ILE A CA 1
ATOM 1260 C C . ILE A 1 169 ? -2.333 -1.484 -8.159 1.00 93.50 169 ILE A C 1
ATOM 1262 O O . ILE A 1 169 ? -1.097 -1.446 -8.197 1.00 93.50 169 ILE A O 1
ATOM 1266 N N . ALA A 1 170 ? -2.980 -2.392 -7.422 1.00 94.50 170 ALA A N 1
ATOM 1267 C CA . ALA A 1 170 ? -2.299 -3.366 -6.571 1.00 94.50 170 ALA A CA 1
ATOM 1268 C C . ALA A 1 170 ? -1.476 -4.401 -7.363 1.00 94.50 170 ALA A C 1
ATOM 1270 O O . ALA A 1 170 ? -0.507 -4.951 -6.837 1.00 94.50 170 ALA A O 1
ATOM 1271 N N . SER A 1 171 ? -1.821 -4.644 -8.631 1.00 95.06 171 SER A N 1
ATOM 1272 C CA . SER A 1 171 ? -1.126 -5.587 -9.522 1.00 95.06 171 SER A CA 1
ATOM 1273 C C . SER A 1 171 ? 0.090 -4.969 -10.227 1.00 95.06 171 SER A C 1
ATOM 1275 O O . SER A 1 171 ? 0.814 -5.653 -10.947 1.00 95.06 171 SER A O 1
ATOM 1277 N N . SER A 1 172 ? 0.396 -3.690 -9.984 1.00 93.06 172 SER A N 1
ATOM 1278 C CA . SER A 1 172 ? 1.546 -2.988 -10.588 1.00 93.06 172 SER A CA 1
ATOM 1279 C C . SER A 1 172 ? 2.913 -3.655 -10.328 1.00 93.06 172 SER A C 1
ATOM 1281 O O . SER A 1 172 ? 3.869 -3.433 -11.077 1.00 93.06 172 SER A O 1
ATOM 1283 N N . LYS A 1 173 ? 3.017 -4.513 -9.300 1.00 91.56 173 LYS A N 1
ATOM 1284 C CA . LYS A 1 173 ? 4.212 -5.311 -8.943 1.00 91.56 173 LYS A CA 1
ATOM 1285 C C . LYS A 1 173 ? 4.096 -6.814 -9.263 1.00 91.56 173 LYS A C 1
ATOM 1287 O O . LYS A 1 173 ? 4.863 -7.601 -8.699 1.00 91.56 173 LYS A O 1
ATOM 1292 N N . GLY A 1 174 ? 3.164 -7.206 -10.133 1.00 90.25 174 GLY A N 1
ATOM 1293 C CA . GLY A 1 174 ? 2.950 -8.582 -10.602 1.00 90.25 174 GLY A CA 1
ATOM 1294 C C . GLY A 1 174 ? 1.566 -9.146 -10.259 1.00 90.25 174 GLY A C 1
ATOM 1295 O O . GLY A 1 174 ? 0.750 -8.484 -9.622 1.00 90.25 174 GLY A O 1
ATOM 1296 N N . ASP A 1 175 ? 1.336 -10.405 -10.631 1.00 87.81 175 ASP A N 1
ATOM 1297 C CA . ASP A 1 175 ? -0.011 -11.002 -10.737 1.00 87.81 175 ASP A CA 1
ATOM 1298 C C . ASP A 1 175 ? -0.665 -11.402 -9.402 1.00 87.81 175 ASP A C 1
ATOM 1300 O O . ASP A 1 175 ? -1.802 -11.872 -9.363 1.00 87.81 175 ASP A O 1
ATOM 1304 N N . LEU A 1 176 ? 0.036 -11.217 -8.279 1.00 91.94 176 LEU A N 1
ATOM 1305 C CA . LEU A 1 176 ? -0.447 -11.554 -6.936 1.00 91.94 176 LEU A CA 1
ATOM 1306 C C . LEU A 1 176 ? -0.620 -10.281 -6.090 1.00 91.94 176 LEU A C 1
ATOM 1308 O O . LEU A 1 176 ? 0.153 -10.067 -5.149 1.00 91.94 176 LEU A O 1
ATOM 1312 N N . PRO A 1 177 ? -1.630 -9.436 -6.384 1.00 93.50 177 PRO A N 1
ATOM 1313 C CA . PRO A 1 177 ? -1.781 -8.116 -5.766 1.00 93.50 177 PRO A CA 1
ATOM 1314 C C . PRO A 1 177 ? -1.900 -8.177 -4.238 1.00 93.50 177 PRO A C 1
ATOM 1316 O O . PRO A 1 177 ? -1.314 -7.364 -3.529 1.00 93.50 177 PRO A O 1
ATOM 1319 N N . HIS A 1 178 ? -2.574 -9.201 -3.704 1.00 95.69 178 HIS A N 1
ATOM 1320 C CA . HIS A 1 178 ? -2.759 -9.387 -2.261 1.00 95.69 178 HIS A CA 1
ATOM 1321 C C . HIS A 1 178 ? -1.438 -9.520 -1.483 1.00 95.69 178 HIS A C 1
ATOM 1323 O O . HIS A 1 178 ? -1.360 -9.076 -0.341 1.00 95.69 178 HIS A O 1
ATOM 1329 N N . LYS A 1 179 ? -0.364 -10.041 -2.100 1.00 94.75 179 LYS A N 1
ATOM 1330 C CA . LYS A 1 179 ? 0.964 -10.144 -1.458 1.00 94.75 179 LYS A CA 1
ATOM 1331 C C . LYS A 1 179 ? 1.619 -8.783 -1.212 1.00 94.75 179 LYS A C 1
ATOM 1333 O O . LYS A 1 179 ? 2.648 -8.703 -0.542 1.00 94.75 179 LYS A O 1
ATOM 1338 N N . ARG A 1 180 ? 1.062 -7.712 -1.779 1.00 94.38 180 ARG A N 1
ATOM 1339 C CA . ARG A 1 180 ? 1.511 -6.328 -1.599 1.00 94.38 180 ARG A CA 1
ATOM 1340 C C . ARG A 1 180 ? 0.612 -5.536 -0.652 1.00 94.38 180 ARG A C 1
ATOM 1342 O O . ARG A 1 180 ? 0.876 -4.355 -0.429 1.00 94.38 180 ARG A O 1
ATOM 1349 N N . CYS A 1 181 ? -0.414 -6.178 -0.097 1.00 97.38 181 CYS A N 1
ATOM 1350 C CA . CYS A 1 181 ? -1.402 -5.549 0.758 1.00 97.38 181 CYS A CA 1
ATOM 1351 C C . CYS A 1 181 ? -1.159 -5.858 2.241 1.00 97.38 181 CYS A C 1
ATOM 1353 O O . CYS A 1 181 ? -0.915 -7.003 2.631 1.00 97.38 181 CYS A O 1
ATOM 1355 N N . LEU A 1 182 ? -1.308 -4.830 3.074 1.00 98.25 182 LEU A N 1
ATOM 1356 C CA . LEU A 1 182 ? -1.494 -4.949 4.517 1.00 98.25 182 LEU A CA 1
ATOM 1357 C C . LEU A 1 182 ? -2.898 -4.468 4.864 1.00 98.25 182 LEU A C 1
ATOM 1359 O O . LEU A 1 182 ? -3.272 -3.348 4.534 1.00 98.25 182 LEU A O 1
ATOM 1363 N N . ILE A 1 183 ? -3.667 -5.312 5.540 1.00 98.69 183 ILE A N 1
ATOM 1364 C CA . ILE A 1 183 ? -4.981 -4.958 6.065 1.00 98.69 183 ILE A CA 1
ATOM 1365 C C . ILE A 1 183 ? -4.779 -4.396 7.470 1.00 98.69 183 ILE A C 1
ATOM 1367 O O . ILE A 1 183 ? -4.218 -5.071 8.335 1.00 98.69 183 ILE A O 1
ATOM 1371 N N . PHE A 1 184 ? -5.259 -3.181 7.700 1.00 98.69 184 PHE A N 1
ATOM 1372 C CA . PHE A 1 184 ? -5.264 -2.505 8.988 1.00 98.69 184 PHE A CA 1
ATOM 1373 C C . PHE A 1 184 ? -6.681 -2.456 9.552 1.00 98.69 184 PHE A C 1
ATOM 1375 O O . PHE A 1 184 ? -7.634 -2.082 8.871 1.00 98.69 184 PHE A O 1
ATOM 1382 N N . THR A 1 185 ? -6.801 -2.806 10.826 1.00 98.31 185 THR A N 1
ATOM 1383 C CA . THR A 1 185 ? -8.028 -2.665 11.620 1.00 98.31 185 THR A CA 1
ATOM 1384 C C . THR A 1 185 ? -7.706 -1.889 12.890 1.00 98.31 185 THR A C 1
ATOM 1386 O O . THR A 1 185 ? -6.552 -1.881 13.315 1.00 98.31 185 THR A O 1
ATOM 1389 N N . ALA A 1 186 ? -8.686 -1.223 13.498 1.00 96.62 186 ALA A N 1
ATOM 1390 C CA . ALA A 1 186 ? -8.469 -0.591 14.795 1.00 96.62 186 ALA A CA 1
ATOM 1391 C C . ALA A 1 186 ? -8.233 -1.664 15.871 1.00 96.62 186 ALA A C 1
ATOM 1393 O O . ALA A 1 186 ? -8.926 -2.683 15.910 1.00 96.62 186 ALA A O 1
ATOM 1394 N N . VAL A 1 187 ? -7.276 -1.434 16.768 1.00 92.88 187 VAL A N 1
ATOM 1395 C CA . VAL A 1 187 ? -7.224 -2.173 18.032 1.00 92.88 187 VAL A CA 1
ATOM 1396 C C . VAL A 1 187 ? -8.409 -1.689 18.870 1.00 92.88 187 VAL A C 1
ATOM 1398 O O . VAL A 1 187 ? -8.539 -0.476 19.061 1.00 92.88 187 VAL A O 1
ATOM 1401 N N . PRO A 1 188 ? -9.279 -2.584 19.374 1.00 82.31 188 PRO A N 1
ATOM 1402 C CA . PRO A 1 188 ? -10.354 -2.178 20.266 1.00 82.31 188 PRO A CA 1
ATOM 1403 C C . PRO A 1 188 ? -9.754 -1.392 21.430 1.00 82.31 188 PRO A C 1
ATOM 1405 O O . PRO A 1 188 ? -8.880 -1.906 22.134 1.00 82.31 188 PRO A O 1
ATOM 1408 N N . LYS A 1 189 ? -10.194 -0.143 21.635 1.00 75.62 189 LYS A N 1
ATOM 1409 C CA . LYS A 1 189 ? -9.865 0.561 22.877 1.00 75.62 189 LYS A CA 1
ATOM 1410 C C . LYS A 1 189 ? -10.365 -0.338 23.997 1.00 75.62 189 LYS A C 1
ATOM 1412 O O . LYS A 1 189 ? -11.545 -0.684 24.010 1.00 75.62 189 LYS A O 1
ATOM 1417 N N . LYS A 1 190 ? -9.466 -0.767 24.889 1.00 62.66 190 LYS A N 1
ATOM 1418 C CA . LYS A 1 190 ? -9.857 -1.477 26.105 1.00 62.66 190 LYS A CA 1
ATOM 1419 C C . LYS A 1 190 ? -10.851 -0.549 26.786 1.00 62.66 190 LYS A C 1
ATOM 1421 O O . LYS A 1 190 ? -10.447 0.519 27.238 1.00 62.66 190 LYS A O 1
ATOM 1426 N N . SER A 1 191 ? -12.138 -0.892 26.730 1.00 48.44 191 SER A N 1
ATOM 1427 C CA . SER A 1 191 ? -13.173 -0.146 27.427 1.00 48.44 191 SER A CA 1
ATOM 1428 C C . SER A 1 191 ? -12.700 -0.100 28.866 1.00 48.44 191 SER A C 1
ATOM 1430 O O . SER A 1 191 ? -12.647 -1.141 29.522 1.00 48.44 191 SER A O 1
ATOM 1432 N N . SER A 1 192 ? -12.258 1.064 29.338 1.00 45.62 192 SER A N 1
ATOM 1433 C CA . SER A 1 192 ? -12.177 1.288 30.768 1.00 45.62 192 SER A CA 1
ATOM 1434 C C . SER A 1 192 ? -13.595 1.029 31.236 1.00 45.62 192 SER A C 1
ATOM 1436 O O . SER A 1 192 ? -14.500 1.776 30.858 1.00 45.62 192 SER A O 1
ATOM 1438 N N . ALA A 1 193 ? -13.811 -0.095 31.923 1.00 44.84 193 ALA A N 1
ATOM 1439 C CA . ALA A 1 193 ? -15.073 -0.320 32.597 1.00 44.84 193 ALA A CA 1
ATOM 1440 C C . ALA A 1 193 ? -15.378 0.983 33.347 1.00 44.84 193 ALA A C 1
ATOM 1442 O O . ALA A 1 193 ? -14.448 1.529 33.960 1.00 44.84 193 ALA A O 1
ATOM 1443 N N . PRO A 1 194 ? -16.592 1.544 33.222 1.00 44.53 194 PRO A N 1
ATOM 1444 C CA . PRO A 1 194 ? -16.947 2.690 34.036 1.00 44.53 194 PRO A CA 1
ATOM 1445 C C . PRO A 1 194 ? -16.575 2.329 35.473 1.00 44.53 194 PRO A C 1
ATOM 1447 O O . PRO A 1 194 ? -16.883 1.221 35.925 1.00 44.53 194 PRO A O 1
ATOM 1450 N N . ALA A 1 195 ? -15.822 3.211 36.142 1.00 47.41 195 ALA A N 1
ATOM 1451 C CA . ALA A 1 195 ? -15.567 3.057 37.567 1.00 47.41 195 ALA A CA 1
ATOM 1452 C C . ALA A 1 195 ? -16.912 2.713 38.218 1.00 47.41 195 ALA A C 1
ATOM 1454 O O . ALA A 1 195 ? -17.903 3.352 37.837 1.00 47.41 195 ALA A O 1
ATOM 1455 N N . PRO A 1 196 ? -16.985 1.685 39.086 1.00 45.19 196 PRO A N 1
ATOM 1456 C CA . PRO A 1 196 ? -18.245 1.253 39.663 1.00 45.19 196 PRO A CA 1
ATOM 1457 C C . PRO A 1 196 ? -18.902 2.484 40.268 1.00 45.19 196 PRO A C 1
ATOM 1459 O O . PRO A 1 196 ? -18.440 3.041 41.262 1.00 45.19 196 PRO A O 1
ATOM 1462 N N . THR A 1 197 ? -19.936 2.969 39.589 1.00 46.53 197 THR A N 1
ATOM 1463 C CA . THR A 1 197 ? -20.785 4.009 40.133 1.00 46.53 197 THR A CA 1
ATOM 1464 C C . THR A 1 197 ? -21.423 3.331 41.326 1.00 46.53 197 THR A C 1
ATOM 1466 O O . THR A 1 197 ? -22.004 2.259 41.164 1.00 46.53 197 THR A O 1
ATOM 1469 N N . ALA A 1 198 ? -21.216 3.869 42.526 1.00 47.16 198 ALA A N 1
ATOM 1470 C CA . ALA A 1 198 ? -21.866 3.367 43.723 1.00 47.16 198 ALA A CA 1
ATOM 1471 C C . ALA A 1 198 ? -23.380 3.452 43.492 1.00 47.16 198 ALA A C 1
ATOM 1473 O O . ALA A 1 198 ? -23.980 4.519 43.609 1.00 47.16 198 ALA A O 1
ATOM 1474 N N . VAL A 1 199 ? -23.982 2.340 43.071 1.00 40.00 199 VAL A N 1
ATOM 1475 C CA . VAL A 1 199 ? -25.425 2.233 42.911 1.00 40.00 199 VAL A CA 1
ATOM 1476 C C . VAL A 1 199 ? -25.974 2.046 44.314 1.00 40.00 199 VAL A C 1
ATOM 1478 O O . VAL A 1 199 ? -25.842 0.982 44.919 1.00 40.00 199 VAL A O 1
ATOM 1481 N N . LEU A 1 200 ? -26.552 3.120 44.845 1.00 44.03 200 LEU A N 1
ATOM 1482 C CA . LEU A 1 200 ? -27.473 3.051 45.967 1.00 44.03 200 LEU A CA 1
ATOM 1483 C C . LEU A 1 200 ? -28.602 2.090 45.588 1.00 44.03 200 LEU A C 1
ATOM 1485 O O . LEU A 1 200 ? -29.349 2.312 44.635 1.00 44.03 200 LEU A O 1
ATOM 1489 N N . SER A 1 201 ? -28.660 0.997 46.344 1.00 41.09 201 SER A N 1
ATOM 1490 C CA . SER A 1 201 ? -29.689 -0.030 46.288 1.00 41.09 201 SER A CA 1
ATOM 1491 C C . SER A 1 201 ? -31.083 0.596 46.288 1.00 41.09 201 SER A C 1
ATOM 1493 O O . SER A 1 201 ? -31.496 1.216 47.266 1.00 41.09 201 SER A O 1
ATOM 1495 N N . SER A 1 202 ? -31.823 0.414 45.197 1.00 43.16 202 SER A N 1
ATOM 1496 C CA . SER A 1 202 ? -33.276 0.546 45.201 1.00 43.16 202 SER A CA 1
ATOM 1497 C C . SER A 1 202 ? -33.895 -0.506 44.280 1.00 43.16 202 SER A C 1
ATOM 1499 O O . SER A 1 202 ? -33.778 -0.466 43.063 1.00 43.16 202 SER A O 1
ATOM 1501 N N . GLN A 1 203 ? -34.478 -1.491 44.960 1.00 44.28 203 GLN A N 1
ATOM 1502 C CA . GLN A 1 203 ? -35.663 -2.283 44.638 1.00 44.28 203 GLN A CA 1
ATOM 1503 C C . GLN A 1 203 ? -35.827 -2.885 43.230 1.00 44.28 203 GLN A C 1
ATOM 1505 O O . GLN A 1 203 ? -36.078 -2.232 42.224 1.00 44.28 203 GLN A O 1
ATOM 1510 N N . ILE A 1 204 ? -35.802 -4.216 43.259 1.00 38.84 204 ILE A N 1
ATOM 1511 C CA . ILE A 1 204 ? -36.218 -5.169 42.236 1.00 38.84 204 ILE A CA 1
ATOM 1512 C C . ILE A 1 204 ? -37.742 -5.096 42.046 1.00 38.84 204 ILE A C 1
ATOM 1514 O O . ILE A 1 204 ? -38.485 -5.221 43.018 1.00 38.84 204 ILE A O 1
ATOM 1518 N N . VAL A 1 205 ? -38.202 -5.027 40.794 1.00 39.47 205 VAL A N 1
ATOM 1519 C CA . VAL A 1 205 ? -39.531 -5.511 40.380 1.00 39.47 205 VAL A CA 1
ATOM 1520 C C . VAL A 1 205 ? -39.344 -6.379 39.127 1.00 39.47 205 VAL A C 1
ATOM 1522 O O . VAL A 1 205 ? -38.682 -5.930 38.189 1.00 39.47 205 VAL A O 1
ATOM 1525 N N . PRO A 1 206 ? -39.866 -7.620 39.084 1.00 48.88 206 PRO A N 1
ATOM 1526 C CA . PRO A 1 206 ? -39.703 -8.508 37.940 1.00 48.88 206 PRO A CA 1
ATOM 1527 C C . PRO A 1 206 ? -40.802 -8.269 36.898 1.00 48.88 206 PRO A C 1
ATOM 1529 O O . PRO A 1 206 ? -41.975 -8.144 37.250 1.00 48.88 206 PRO A O 1
ATOM 1532 N N . VAL A 1 207 ? -40.448 -8.294 35.610 1.00 38.47 207 VAL A N 1
ATOM 1533 C CA . VAL A 1 207 ? -41.432 -8.515 34.540 1.00 38.47 207 VAL A CA 1
ATOM 1534 C C . VAL A 1 207 ? -40.914 -9.526 33.520 1.00 38.47 207 VAL A C 1
ATOM 1536 O O . VAL A 1 207 ? -39.725 -9.619 33.229 1.00 38.47 207 VAL A O 1
ATOM 1539 N N . SER A 1 208 ? -41.880 -10.316 33.071 1.00 41.09 208 SER A N 1
ATOM 1540 C CA . SER A 1 208 ? -41.840 -11.618 32.421 1.00 41.09 208 SER A CA 1
ATOM 1541 C C . SER A 1 208 ? -41.266 -11.664 30.999 1.00 41.09 208 SER A C 1
ATOM 1543 O O . SER A 1 208 ? -41.372 -10.726 30.216 1.00 41.09 208 SER A O 1
ATOM 1545 N N . SER A 1 209 ? -40.752 -12.853 30.686 1.00 41.00 209 SER A N 1
ATOM 1546 C CA . SER A 1 209 ? -40.250 -13.399 29.423 1.00 41.00 209 SER A CA 1
ATOM 1547 C C . SER A 1 209 ? -41.250 -13.422 28.260 1.00 41.00 209 SER A C 1
ATOM 1549 O O . SER A 1 209 ? -42.449 -13.581 28.496 1.00 41.00 209 SER A O 1
ATOM 1551 N N . SER A 1 210 ? -40.705 -13.406 27.029 1.00 39.38 210 SER A N 1
ATOM 1552 C CA . SER A 1 210 ? -41.141 -14.028 25.742 1.00 39.38 210 SER A CA 1
ATOM 1553 C C . SER A 1 210 ? -40.676 -13.118 24.580 1.00 39.38 210 SER A C 1
ATOM 1555 O O . SER A 1 210 ? -40.698 -11.908 24.734 1.00 39.38 210 SER A O 1
ATOM 1557 N N . ALA A 1 211 ? -40.225 -13.533 23.395 1.00 38.44 211 ALA A N 1
ATOM 1558 C CA . ALA A 1 211 ? -40.151 -14.826 22.737 1.00 38.44 211 ALA A CA 1
ATOM 1559 C C . ALA A 1 211 ? -39.032 -14.814 21.674 1.00 38.44 211 ALA A C 1
ATOM 1561 O O . ALA A 1 211 ? -38.673 -13.780 21.111 1.00 38.44 211 ALA A O 1
ATOM 1562 N N . LEU A 1 212 ? -38.537 -16.017 21.392 1.00 36.53 212 LEU A N 1
ATOM 1563 C CA . LEU A 1 212 ? -37.783 -16.417 20.209 1.00 36.53 212 LEU A CA 1
ATOM 1564 C C . LEU A 1 212 ? -38.662 -16.261 18.953 1.00 36.53 212 LEU A C 1
ATOM 1566 O O . LEU A 1 212 ? -39.764 -16.801 18.940 1.00 36.53 212 LEU A O 1
ATOM 1570 N N . VAL A 1 213 ? -38.153 -15.660 17.873 1.00 35.03 213 VAL A N 1
ATOM 1571 C CA . VAL A 1 213 ? -38.585 -16.003 16.506 1.00 35.03 213 VAL A CA 1
ATOM 1572 C C . VAL A 1 213 ? -37.360 -16.042 15.598 1.00 35.03 213 VAL A C 1
ATOM 1574 O O . VAL A 1 213 ? -36.709 -15.032 15.341 1.00 35.03 213 VAL A O 1
ATOM 1577 N N . ALA A 1 214 ? -37.050 -17.250 15.133 1.00 36.72 214 ALA A N 1
ATOM 1578 C CA . ALA A 1 214 ? -36.188 -17.500 13.994 1.00 36.72 214 ALA A CA 1
ATOM 1579 C C . ALA A 1 214 ? -37.003 -17.305 12.709 1.00 36.72 214 ALA A C 1
ATOM 1581 O O . ALA A 1 214 ? -38.155 -17.734 12.629 1.00 36.72 214 ALA A O 1
ATOM 1582 N N . THR A 1 215 ? -36.405 -16.712 11.679 1.00 35.75 215 THR A N 1
ATOM 1583 C CA . THR A 1 215 ? -36.940 -16.827 10.319 1.00 35.75 215 THR A CA 1
ATOM 1584 C C . THR A 1 215 ? -35.792 -16.920 9.327 1.00 35.75 215 THR A C 1
ATOM 1586 O O . THR A 1 215 ? -35.061 -15.968 9.066 1.00 35.75 215 THR A O 1
ATOM 1589 N N . THR A 1 216 ? -35.630 -18.130 8.812 1.00 34.91 216 THR A N 1
ATOM 1590 C CA . THR A 1 216 ? -34.893 -18.492 7.608 1.00 34.91 216 THR A CA 1
ATOM 1591 C C . THR A 1 216 ? -35.671 -17.990 6.394 1.00 34.91 216 THR A C 1
ATOM 1593 O O . THR A 1 216 ? -36.871 -18.240 6.304 1.00 34.91 216 THR A O 1
ATOM 1596 N N . LEU A 1 217 ? -35.006 -17.370 5.418 1.00 31.61 217 LEU A N 1
ATOM 1597 C CA . LEU A 1 217 ? -35.536 -17.329 4.056 1.00 31.61 217 LEU A CA 1
ATOM 1598 C C . LEU A 1 217 ? -34.398 -17.409 3.039 1.00 31.61 217 LEU A C 1
ATOM 1600 O O . LEU A 1 217 ? -33.553 -16.522 2.932 1.00 31.61 217 LEU A O 1
ATOM 1604 N N . ALA A 1 218 ? -34.389 -18.526 2.319 1.00 34.84 218 ALA A N 1
ATOM 1605 C CA . ALA A 1 218 ? -33.642 -18.725 1.095 1.00 34.84 218 ALA A CA 1
ATOM 1606 C C . ALA A 1 218 ? -34.413 -18.086 -0.066 1.00 34.84 218 ALA A C 1
ATOM 1608 O O . ALA A 1 218 ? -35.628 -18.248 -0.160 1.00 34.84 218 ALA A O 1
ATOM 1609 N N . ALA A 1 219 ? -33.705 -17.429 -0.980 1.00 34.22 219 ALA A N 1
ATOM 1610 C CA . ALA A 1 219 ? -34.208 -17.183 -2.323 1.00 34.22 219 ALA A CA 1
ATOM 1611 C C . ALA A 1 219 ? -33.043 -17.226 -3.314 1.00 34.22 219 ALA A C 1
ATOM 1613 O O . ALA A 1 219 ? -32.120 -16.413 -3.279 1.00 34.22 219 ALA A O 1
ATOM 1614 N N . GLN A 1 220 ? -33.101 -18.246 -4.166 1.00 31.81 220 GLN A N 1
ATOM 1615 C CA . GLN A 1 220 ? -32.349 -18.380 -5.401 1.00 31.81 220 GLN A CA 1
ATOM 1616 C C . GLN A 1 220 ? -32.825 -17.314 -6.392 1.00 31.81 220 GLN A C 1
ATOM 1618 O O . GLN A 1 220 ? -34.027 -17.137 -6.570 1.00 31.81 220 GLN A O 1
ATOM 1623 N N . THR A 1 221 ? -31.899 -16.688 -7.113 1.00 31.23 221 THR A N 1
ATOM 1624 C CA . THR A 1 221 ? -32.218 -16.014 -8.377 1.00 31.23 221 THR A CA 1
ATOM 1625 C C . THR A 1 221 ? -31.152 -16.332 -9.415 1.00 31.23 221 THR A C 1
ATOM 1627 O O . THR A 1 221 ? -29.992 -15.941 -9.303 1.00 31.23 221 THR A O 1
ATOM 1630 N N . THR A 1 222 ? -31.595 -17.077 -10.420 1.00 31.20 222 THR A N 1
ATOM 1631 C CA . THR A 1 222 ? -30.974 -17.346 -11.716 1.00 31.20 222 THR A CA 1
ATOM 1632 C C . THR A 1 222 ? -30.674 -16.056 -12.481 1.00 31.20 222 THR A C 1
ATOM 1634 O O . THR A 1 222 ? -31.579 -15.252 -12.699 1.00 31.20 222 THR A O 1
ATOM 1637 N N . PHE A 1 223 ? -29.436 -15.889 -12.955 1.00 27.75 223 PHE A N 1
ATOM 1638 C CA . PHE A 1 223 ? -29.083 -14.863 -13.938 1.00 27.75 223 PHE A CA 1
ATOM 1639 C C . PHE A 1 223 ? -29.276 -15.405 -15.357 1.00 27.75 223 PHE A C 1
ATOM 1641 O O . PHE A 1 223 ? -28.703 -16.427 -15.730 1.00 27.75 223 PHE A O 1
ATOM 1648 N N . LYS A 1 224 ? -30.085 -14.692 -16.144 1.00 29.14 224 LYS A N 1
ATOM 1649 C CA . LYS A 1 224 ? -30.271 -14.877 -17.586 1.00 29.14 224 LYS A CA 1
ATOM 1650 C C . LYS A 1 224 ? -29.462 -13.781 -18.290 1.00 29.14 224 LYS A C 1
ATOM 1652 O O . LYS A 1 224 ? -29.646 -12.607 -17.978 1.00 29.14 224 LYS A O 1
ATOM 1657 N N . ALA A 1 225 ? -28.561 -14.156 -19.195 1.00 36.41 225 ALA A N 1
ATOM 1658 C CA . ALA A 1 225 ? -27.866 -13.217 -20.078 1.00 36.41 225 ALA A CA 1
ATOM 1659 C C . ALA A 1 225 ? -28.795 -12.743 -21.211 1.00 36.41 225 ALA A C 1
ATOM 1661 O O . ALA A 1 225 ? -29.689 -13.492 -21.619 1.00 36.41 225 ALA A O 1
ATOM 1662 N N . PRO A 1 226 ? -28.556 -11.538 -21.750 1.00 43.47 226 PRO A N 1
ATOM 1663 C CA . PRO A 1 226 ? -28.586 -11.385 -23.205 1.00 43.47 226 PRO A CA 1
ATOM 1664 C C . PRO A 1 226 ? -27.366 -10.594 -23.721 1.00 43.47 226 PRO A C 1
ATOM 1666 O O . PRO A 1 226 ? -26.908 -9.656 -23.079 1.00 43.47 226 PRO A O 1
ATOM 1669 N N . VAL A 1 227 ? -26.673 -11.126 -24.729 1.00 31.02 227 VAL A N 1
ATOM 1670 C CA . VAL A 1 227 ? -26.826 -10.874 -26.181 1.00 31.02 227 VAL A CA 1
ATOM 1671 C C . VAL A 1 227 ? -25.896 -9.754 -26.652 1.00 31.02 227 VAL A C 1
ATOM 1673 O O . VAL A 1 227 ? -25.923 -8.628 -26.166 1.00 31.02 227 VAL A O 1
ATOM 1676 N N . GLU A 1 228 ? -25.061 -10.148 -27.609 1.00 32.66 228 GLU A N 1
ATOM 1677 C CA . GLU A 1 228 ? -24.174 -9.342 -28.435 1.00 32.66 228 GLU A CA 1
ATOM 1678 C C . GLU A 1 228 ? -24.908 -8.192 -29.132 1.00 32.66 228 GLU A C 1
ATOM 1680 O O . GLU A 1 228 ? -26.009 -8.360 -29.655 1.00 32.66 228 GLU A O 1
ATOM 1685 N N . ALA A 1 229 ? -24.234 -7.050 -29.235 1.00 32.78 229 ALA A N 1
ATOM 1686 C CA . ALA A 1 229 ? -24.463 -6.110 -30.319 1.00 32.78 229 ALA A CA 1
ATOM 1687 C C . ALA A 1 229 ? -23.121 -5.503 -30.736 1.00 32.78 229 ALA A C 1
ATOM 1689 O O . ALA A 1 229 ? -22.537 -4.661 -30.056 1.00 32.78 229 ALA A O 1
ATOM 1690 N N . ASP A 1 230 ? -22.648 -6.027 -31.858 1.00 33.47 230 ASP A N 1
ATOM 1691 C CA . ASP A 1 230 ? -21.666 -5.468 -32.774 1.00 33.47 230 ASP A CA 1
ATOM 1692 C C . ASP A 1 230 ? -22.148 -4.091 -33.269 1.00 33.47 230 ASP A C 1
ATOM 1694 O O . ASP A 1 230 ? -23.325 -3.954 -33.600 1.00 33.47 230 ASP A O 1
ATOM 1698 N N . LEU A 1 231 ? -21.269 -3.083 -33.333 1.00 31.97 231 LEU A N 1
ATOM 1699 C CA . LEU A 1 231 ? -21.406 -1.956 -34.266 1.00 31.97 231 LEU A CA 1
ATOM 1700 C C . LEU A 1 231 ? -20.091 -1.169 -34.398 1.00 31.97 231 LEU A C 1
ATOM 1702 O O . LEU A 1 231 ? -19.499 -0.669 -33.443 1.00 31.97 231 LEU A O 1
ATOM 1706 N N . ARG A 1 232 ? -19.663 -1.105 -35.657 1.00 33.88 232 ARG A N 1
ATOM 1707 C CA . ARG A 1 232 ? -18.443 -0.529 -36.226 1.00 33.88 232 ARG A CA 1
ATOM 1708 C C . ARG A 1 232 ? -18.550 0.992 -36.395 1.00 33.88 232 ARG A C 1
ATOM 1710 O O . ARG A 1 232 ? -19.630 1.464 -36.713 1.00 33.88 232 ARG A O 1
ATOM 1717 N N . HIS A 1 233 ? -17.409 1.690 -36.340 1.00 32.84 233 HIS A N 1
ATOM 1718 C CA . HIS A 1 233 ? -16.979 2.827 -37.195 1.00 32.84 233 HIS A CA 1
ATOM 1719 C C . HIS A 1 233 ? -15.464 3.044 -36.917 1.00 32.84 233 HIS A C 1
ATOM 1721 O O . HIS A 1 233 ? -15.086 3.152 -35.756 1.00 32.84 233 HIS A O 1
ATOM 1727 N N . ALA A 1 234 ? -14.514 2.813 -37.844 1.00 32.94 234 ALA A N 1
ATOM 1728 C CA . ALA A 1 234 ? -14.043 3.680 -38.951 1.00 32.94 234 ALA A CA 1
ATOM 1729 C C . ALA A 1 234 ? -13.778 5.130 -38.490 1.00 32.94 234 ALA A C 1
ATOM 1731 O O . ALA A 1 234 ? -14.662 5.721 -37.889 1.00 32.94 234 ALA A O 1
ATOM 1732 N N . GLU A 1 235 ? -12.672 5.836 -38.729 1.00 34.47 235 GLU A N 1
ATOM 1733 C CA . GLU A 1 235 ? -11.339 5.667 -39.334 1.00 34.47 235 GLU A CA 1
ATOM 1734 C C . GLU A 1 235 ? -10.635 7.027 -39.081 1.00 34.47 235 GLU A C 1
ATOM 1736 O O . GLU A 1 235 ? -11.312 8.050 -39.140 1.00 34.47 235 GLU A O 1
ATOM 1741 N N . ALA A 1 236 ? -9.320 7.077 -38.830 1.00 30.66 236 ALA A N 1
ATOM 1742 C CA . ALA A 1 236 ? -8.422 8.138 -39.329 1.00 30.66 236 ALA A CA 1
ATOM 1743 C C . ALA A 1 236 ? -6.978 7.886 -38.875 1.00 30.66 236 ALA A C 1
ATOM 1745 O O . ALA A 1 236 ? -6.677 7.717 -37.696 1.00 30.66 236 ALA A O 1
ATOM 1746 N N . SER A 1 237 ? -6.102 7.849 -39.871 1.00 35.19 237 SER A N 1
ATOM 1747 C CA . SER A 1 237 ? -4.700 7.460 -39.835 1.00 35.19 237 SER A CA 1
ATOM 1748 C C . SER A 1 237 ? -3.800 8.695 -39.740 1.00 35.19 237 SER A C 1
ATOM 1750 O O . SER A 1 237 ? -4.034 9.652 -40.470 1.00 35.19 237 SER A O 1
ATOM 1752 N N . GLU A 1 238 ? -2.689 8.602 -39.010 1.00 34.84 238 GLU A N 1
ATOM 1753 C CA . GLU A 1 238 ? -1.442 9.274 -39.397 1.00 34.84 238 GLU A CA 1
ATOM 1754 C C . GLU A 1 238 ? -0.282 8.279 -39.253 1.00 34.84 238 GLU A C 1
ATOM 1756 O O . GLU A 1 238 ? -0.053 7.690 -38.194 1.00 34.84 238 GLU A O 1
ATOM 1761 N N . ALA A 1 239 ? 0.394 8.010 -40.370 1.00 37.44 239 ALA A N 1
ATOM 1762 C CA . ALA A 1 239 ? 1.384 6.954 -40.516 1.00 37.44 239 ALA A CA 1
ATOM 1763 C C . ALA A 1 239 ? 2.811 7.465 -40.261 1.00 37.44 239 ALA A C 1
ATOM 1765 O O . ALA A 1 239 ? 3.274 8.391 -40.921 1.00 37.44 239 ALA A O 1
ATOM 1766 N N . ALA A 1 240 ? 3.543 6.788 -39.372 1.00 36.19 240 ALA A N 1
ATOM 1767 C CA . ALA A 1 240 ? 5.001 6.874 -39.270 1.00 36.19 240 ALA A CA 1
ATOM 1768 C C . ALA A 1 240 ? 5.657 5.668 -39.985 1.00 36.19 240 ALA A C 1
ATOM 1770 O O . ALA A 1 240 ? 5.083 4.571 -39.984 1.00 36.19 240 ALA A O 1
ATOM 1771 N N . PRO A 1 241 ? 6.845 5.820 -40.603 1.00 38.69 241 PRO A N 1
ATOM 1772 C CA . PRO A 1 241 ? 7.418 4.802 -41.482 1.00 38.69 241 PRO A CA 1
ATOM 1773 C C . PRO A 1 241 ? 7.879 3.557 -40.708 1.00 38.69 241 PRO A C 1
ATOM 1775 O O . PRO A 1 241 ? 8.774 3.610 -39.865 1.00 38.69 241 PRO A O 1
ATOM 1778 N N . LYS A 1 242 ? 7.288 2.399 -41.033 1.00 39.34 242 LYS A N 1
ATOM 1779 C CA . LYS A 1 242 ? 7.733 1.081 -40.558 1.00 39.34 242 LYS A CA 1
ATOM 1780 C C . LYS A 1 242 ? 8.979 0.643 -41.328 1.00 39.34 242 LYS A C 1
ATOM 1782 O O . LYS A 1 242 ? 8.884 0.206 -42.473 1.00 39.34 242 LYS A O 1
ATOM 1787 N N . VAL A 1 243 ? 10.136 0.679 -40.672 1.00 33.22 243 VAL A N 1
ATOM 1788 C CA . VAL A 1 243 ? 11.323 -0.067 -41.112 1.00 33.22 243 VAL A CA 1
ATOM 1789 C C . VAL A 1 243 ? 11.047 -1.557 -40.885 1.00 33.22 243 VAL A C 1
ATOM 1791 O O . VAL A 1 243 ? 11.037 -2.030 -39.751 1.00 33.22 243 VAL A O 1
ATOM 1794 N N . LYS A 1 244 ? 10.777 -2.305 -41.962 1.00 40.88 244 LYS A N 1
ATOM 1795 C CA . LYS A 1 244 ? 10.721 -3.773 -41.934 1.00 40.88 244 LYS A CA 1
ATOM 1796 C C . LYS A 1 244 ? 12.148 -4.322 -41.911 1.00 40.88 244 LYS A C 1
ATOM 1798 O O . LYS A 1 244 ? 12.742 -4.545 -42.961 1.00 40.88 244 LYS A O 1
ATOM 1803 N N . THR A 1 245 ? 12.700 -4.568 -40.729 1.00 38.97 245 THR A N 1
ATOM 1804 C CA . THR A 1 245 ? 13.819 -5.505 -40.590 1.00 38.97 245 THR A CA 1
ATOM 1805 C C . THR A 1 245 ? 13.250 -6.922 -40.584 1.00 38.97 245 THR A C 1
ATOM 1807 O O . THR A 1 245 ? 12.441 -7.276 -39.729 1.00 38.97 245 THR A O 1
ATOM 1810 N N . ALA A 1 246 ? 13.625 -7.731 -41.578 1.00 39.34 246 ALA A N 1
ATOM 1811 C CA . ALA A 1 246 ? 13.295 -9.151 -41.581 1.00 39.34 246 ALA A CA 1
ATOM 1812 C C . ALA A 1 246 ? 13.871 -9.813 -40.311 1.00 39.34 246 ALA A C 1
ATOM 1814 O O . ALA A 1 246 ? 15.003 -9.488 -39.928 1.00 39.34 246 ALA A O 1
ATOM 1815 N N . PRO A 1 247 ? 13.127 -10.710 -39.637 1.00 42.22 247 PRO A N 1
ATOM 1816 C CA . PRO A 1 247 ? 13.639 -11.409 -38.467 1.00 42.22 247 PRO A CA 1
ATOM 1817 C C . PRO A 1 247 ? 14.880 -12.210 -38.871 1.00 42.22 247 PRO A C 1
ATOM 1819 O O . PRO A 1 247 ? 14.829 -13.041 -39.777 1.00 42.22 247 PRO A O 1
ATOM 1822 N N . ARG A 1 248 ? 16.017 -11.937 -38.217 1.00 45.31 248 ARG A N 1
ATOM 1823 C CA . ARG A 1 248 ? 17.228 -12.751 -38.373 1.00 45.31 248 ARG A CA 1
ATOM 1824 C C . ARG A 1 248 ? 16.892 -14.171 -37.933 1.00 45.31 248 ARG A C 1
ATOM 1826 O O . ARG A 1 248 ? 16.603 -14.398 -36.762 1.00 45.31 248 ARG A O 1
ATOM 1833 N N . GLN A 1 249 ? 16.939 -15.104 -38.875 1.00 49.00 249 GLN A N 1
ATOM 1834 C CA . GLN A 1 249 ? 16.836 -16.530 -38.606 1.00 49.00 249 GLN A CA 1
ATOM 1835 C C . GLN A 1 249 ? 18.074 -16.928 -37.791 1.00 49.00 249 GLN A C 1
ATOM 1837 O O . GLN A 1 249 ? 19.197 -16.896 -38.292 1.00 49.00 249 GLN A O 1
ATOM 1842 N N . ILE A 1 250 ? 17.890 -17.184 -36.497 1.00 53.34 250 ILE A N 1
ATOM 1843 C CA . ILE A 1 250 ? 18.964 -17.661 -35.624 1.00 53.34 250 ILE A CA 1
ATOM 1844 C C . ILE A 1 250 ? 19.074 -19.169 -35.840 1.00 53.34 250 ILE A C 1
ATOM 1846 O O . ILE A 1 250 ? 18.066 -19.865 -35.744 1.00 53.34 250 ILE A O 1
ATOM 1850 N N . ASP A 1 251 ? 20.281 -19.664 -36.120 1.00 66.94 251 ASP A N 1
ATOM 1851 C CA . ASP A 1 251 ? 20.561 -21.099 -36.210 1.00 66.94 251 ASP A CA 1
ATOM 1852 C C . ASP A 1 251 ? 20.191 -21.792 -34.876 1.00 66.94 251 ASP A C 1
ATOM 1854 O O . ASP A 1 251 ? 20.826 -21.515 -33.846 1.00 66.94 251 ASP A O 1
ATOM 1858 N N . PRO A 1 252 ? 19.185 -22.691 -34.862 1.00 56.59 252 PRO A N 1
ATOM 1859 C CA . PRO A 1 252 ? 18.742 -23.379 -33.652 1.00 56.59 252 PRO A CA 1
ATOM 1860 C C . PRO A 1 252 ? 19.853 -24.193 -32.978 1.00 56.59 252 PRO A C 1
ATOM 1862 O O . PRO A 1 252 ? 19.875 -24.300 -31.750 1.00 56.59 252 PRO A O 1
ATOM 1865 N N . ALA A 1 253 ? 20.805 -24.730 -33.749 1.00 63.69 253 ALA A N 1
ATOM 1866 C CA . ALA A 1 253 ? 21.915 -25.512 -33.212 1.00 63.69 253 ALA A CA 1
ATOM 1867 C C . ALA A 1 253 ? 22.915 -24.626 -32.453 1.00 63.69 253 ALA A C 1
ATOM 1869 O O . ALA A 1 253 ? 23.408 -25.005 -31.385 1.00 63.69 253 ALA A O 1
ATOM 1870 N N . LEU A 1 254 ? 23.187 -23.422 -32.965 1.00 61.84 254 LEU A N 1
ATOM 1871 C CA . LEU A 1 254 ? 24.030 -22.435 -32.291 1.00 61.84 254 LEU A CA 1
ATOM 1872 C C . LEU A 1 254 ? 23.352 -21.896 -31.026 1.00 61.84 254 LEU A C 1
ATOM 1874 O O . LEU A 1 254 ? 23.991 -21.792 -29.978 1.00 61.84 254 LEU A O 1
ATOM 1878 N N . ALA A 1 255 ? 22.052 -21.607 -31.098 1.00 54.00 255 ALA A N 1
ATOM 1879 C CA . ALA A 1 255 ? 21.286 -21.127 -29.954 1.00 54.00 255 ALA A CA 1
ATOM 1880 C C . ALA A 1 255 ? 21.207 -22.171 -28.824 1.00 54.00 255 ALA A C 1
ATOM 1882 O O . ALA A 1 255 ? 21.383 -21.819 -27.655 1.00 54.00 255 ALA A O 1
ATOM 1883 N N . LEU A 1 256 ? 21.048 -23.458 -29.158 1.00 55.72 256 LEU A N 1
ATOM 1884 C CA . LEU A 1 256 ? 21.092 -24.553 -28.187 1.00 55.72 256 LEU A CA 1
ATOM 1885 C C . LEU A 1 256 ? 22.470 -24.675 -27.514 1.00 55.72 256 LEU A C 1
ATOM 1887 O O . LEU A 1 256 ? 22.539 -24.816 -26.294 1.00 55.72 256 LEU A O 1
ATOM 1891 N N . LYS A 1 257 ? 23.569 -24.554 -28.274 1.00 66.75 257 LYS A N 1
ATOM 1892 C CA . LYS A 1 257 ? 24.937 -24.563 -27.718 1.00 66.75 257 LYS A CA 1
ATOM 1893 C C . LYS A 1 257 ? 25.181 -23.401 -26.751 1.00 66.75 257 LYS A C 1
ATOM 1895 O O . LYS A 1 257 ? 25.763 -23.603 -25.688 1.00 66.75 257 LYS A O 1
ATOM 1900 N N . VAL A 1 258 ? 24.719 -22.194 -27.089 1.00 62.78 258 VAL A N 1
ATOM 1901 C CA . VAL A 1 258 ? 24.832 -21.014 -26.211 1.00 62.78 258 VAL A CA 1
ATOM 1902 C C . VAL A 1 258 ? 24.010 -21.204 -24.937 1.00 62.78 258 VAL A C 1
ATOM 1904 O O . VAL A 1 258 ? 24.507 -20.933 -23.844 1.00 62.78 258 VAL A O 1
ATOM 1907 N N . ALA A 1 259 ? 22.788 -21.727 -25.056 1.00 54.47 259 ALA A N 1
ATOM 1908 C CA . ALA A 1 259 ? 21.943 -22.040 -23.910 1.00 54.47 259 ALA A CA 1
ATOM 1909 C C . ALA A 1 259 ? 22.622 -23.050 -22.974 1.00 54.47 259 ALA A C 1
ATOM 1911 O O . ALA A 1 259 ? 22.762 -22.779 -21.783 1.00 54.47 259 ALA A O 1
ATOM 1912 N N . GLN A 1 260 ? 23.130 -24.160 -23.517 1.00 56.97 260 GLN A N 1
ATOM 1913 C CA . GLN A 1 260 ? 23.865 -25.179 -22.761 1.00 56.97 260 GLN A CA 1
ATOM 1914 C C . GLN A 1 260 ? 25.110 -24.606 -22.069 1.00 56.97 260 GLN A C 1
ATOM 1916 O O . GLN A 1 260 ? 25.376 -24.94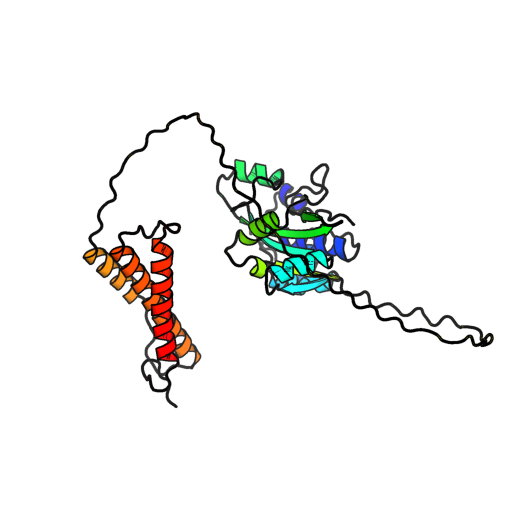7 -20.919 1.00 56.97 260 GLN A O 1
ATOM 1921 N N . ALA A 1 261 ? 25.840 -23.695 -22.719 1.00 65.31 261 ALA A N 1
ATOM 1922 C CA . ALA A 1 261 ? 27.016 -23.047 -22.141 1.00 65.31 261 ALA A CA 1
ATOM 1923 C C . ALA A 1 261 ? 26.683 -22.058 -21.007 1.00 65.31 261 ALA A C 1
ATOM 1925 O O . ALA A 1 261 ? 27.459 -21.933 -20.063 1.00 65.31 261 ALA A O 1
ATOM 1926 N N . ILE A 1 262 ? 25.553 -21.345 -21.079 1.00 57.50 262 ILE A N 1
ATOM 1927 C CA . ILE A 1 262 ? 25.091 -20.445 -20.004 1.00 57.50 262 ILE A CA 1
ATOM 1928 C C . ILE A 1 262 ? 24.624 -21.263 -18.799 1.00 57.50 262 ILE A C 1
ATOM 1930 O O . ILE A 1 262 ? 24.989 -20.981 -17.662 1.00 57.50 262 ILE A O 1
ATOM 1934 N N . VAL A 1 263 ? 23.842 -22.300 -19.073 1.00 54.22 263 VAL A N 1
ATOM 1935 C CA . VAL A 1 263 ? 23.243 -23.206 -18.093 1.00 54.22 263 VAL A CA 1
ATOM 1936 C C . VAL A 1 263 ? 24.315 -24.049 -17.387 1.00 54.22 263 VAL A C 1
ATOM 1938 O O . VAL A 1 263 ? 24.256 -24.222 -16.175 1.00 54.22 263 VAL A O 1
ATOM 1941 N N . GLY A 1 264 ? 25.337 -24.516 -18.110 1.00 53.81 264 GLY A N 1
ATOM 1942 C CA . GLY A 1 264 ? 26.443 -25.304 -17.555 1.00 53.81 264 GLY A CA 1
ATOM 1943 C C . GLY A 1 264 ? 27.369 -24.542 -16.599 1.00 53.81 264 GLY A C 1
ATOM 1944 O O . GLY A 1 264 ? 28.183 -25.169 -15.930 1.00 53.81 264 GLY A O 1
ATOM 1945 N N . LYS A 1 265 ? 27.243 -23.210 -16.502 1.00 59.59 265 LYS A N 1
ATOM 1946 C CA . LYS A 1 265 ? 27.966 -22.380 -15.518 1.00 59.59 265 LYS A CA 1
ATOM 1947 C C . LYS A 1 265 ? 27.305 -22.360 -14.137 1.00 59.59 265 LYS A C 1
ATOM 1949 O O . LYS A 1 265 ? 27.851 -21.759 -13.216 1.00 59.59 265 LYS A O 1
ATOM 1954 N N . ILE A 1 266 ? 26.132 -22.973 -13.985 1.00 52.22 266 ILE A N 1
ATOM 1955 C CA . ILE A 1 266 ? 25.467 -23.113 -12.690 1.00 52.22 266 ILE A CA 1
ATOM 1956 C C . ILE A 1 266 ? 26.130 -24.285 -11.960 1.00 52.22 266 ILE A C 1
ATOM 1958 O O . ILE A 1 266 ? 25.839 -25.448 -12.230 1.00 52.22 266 ILE A O 1
ATOM 1962 N N . GLU A 1 267 ? 27.066 -23.994 -11.057 1.00 51.66 267 GLU A N 1
ATOM 1963 C CA . GLU A 1 267 ? 27.719 -25.039 -10.270 1.00 51.66 267 GLU A CA 1
ATOM 1964 C C . GLU A 1 267 ? 26.756 -25.618 -9.228 1.00 51.66 267 GLU A C 1
ATOM 1966 O O . GLU A 1 267 ? 26.332 -24.958 -8.278 1.00 51.66 267 GLU A O 1
ATOM 1971 N N . VAL A 1 268 ? 26.429 -26.899 -9.389 1.00 54.75 268 VAL A N 1
ATOM 1972 C CA . VAL A 1 268 ? 25.779 -27.694 -8.350 1.00 54.75 268 VAL A CA 1
ATOM 1973 C C . VAL A 1 268 ? 26.885 -28.246 -7.455 1.00 54.75 268 VAL A C 1
ATOM 1975 O O . VAL A 1 268 ? 27.724 -29.019 -7.916 1.00 54.75 268 VAL A O 1
ATOM 1978 N N . ALA A 1 269 ? 26.904 -27.850 -6.178 1.00 50.09 269 ALA A N 1
ATOM 1979 C CA . ALA A 1 269 ? 27.929 -28.294 -5.228 1.00 50.09 269 ALA A CA 1
ATOM 1980 C C . ALA A 1 269 ? 28.074 -29.839 -5.225 1.00 50.09 269 ALA A C 1
ATOM 1982 O O . ALA A 1 269 ? 27.094 -30.554 -5.444 1.00 50.09 269 ALA A O 1
ATOM 1983 N N . LYS A 1 270 ? 29.261 -30.381 -4.951 1.00 49.12 270 LYS A N 1
ATOM 1984 C CA . LYS A 1 270 ? 29.508 -31.832 -4.828 1.00 49.12 270 LYS A CA 1
ATOM 1985 C C . LYS A 1 270 ? 30.208 -32.095 -3.492 1.00 49.12 270 LYS A C 1
ATOM 1987 O O . LYS A 1 270 ? 31.232 -31.478 -3.233 1.00 49.12 270 LYS A O 1
ATOM 1992 N N . GLY A 1 271 ? 29.636 -32.949 -2.643 1.00 52.31 271 GLY A N 1
ATOM 1993 C CA . GLY A 1 271 ? 30.176 -33.294 -1.319 1.00 52.31 271 GLY A CA 1
ATOM 1994 C C . GLY A 1 271 ? 29.103 -33.834 -0.369 1.00 52.31 271 GLY A C 1
ATOM 1995 O O . GLY A 1 271 ? 27.918 -33.787 -0.712 1.00 52.31 271 GLY A O 1
ATOM 1996 N N . ASP A 1 272 ? 29.517 -34.321 0.806 1.00 55.19 272 ASP A N 1
ATOM 1997 C CA . ASP A 1 272 ? 28.607 -34.648 1.911 1.00 55.19 272 ASP A CA 1
ATOM 1998 C C . ASP A 1 272 ? 27.919 -33.371 2.379 1.00 55.19 272 ASP A C 1
ATOM 2000 O O . ASP A 1 272 ? 28.544 -32.413 2.836 1.00 55.19 272 ASP A O 1
ATOM 2004 N N . LYS A 1 273 ? 26.610 -33.335 2.172 1.00 61.00 273 LYS A N 1
ATOM 2005 C CA . LYS A 1 273 ? 25.829 -32.109 2.201 1.00 61.00 273 LYS A CA 1
ATOM 2006 C C . LYS A 1 273 ? 24.800 -32.164 3.298 1.00 61.00 273 LYS A C 1
ATOM 2008 O O . LYS A 1 273 ? 24.015 -33.107 3.378 1.00 61.00 273 LYS A O 1
ATOM 2013 N N . THR A 1 274 ? 24.744 -31.091 4.077 1.00 76.75 274 THR A N 1
ATOM 2014 C CA . THR A 1 274 ? 23.632 -30.862 4.996 1.00 76.75 274 THR A CA 1
ATOM 2015 C C . THR A 1 274 ? 22.315 -30.831 4.210 1.00 76.75 274 THR A C 1
ATOM 2017 O O . THR A 1 274 ? 22.297 -30.480 3.029 1.00 76.75 274 THR A O 1
ATOM 2020 N N . MET A 1 275 ? 21.181 -31.141 4.849 1.00 73.25 275 MET A N 1
ATOM 2021 C CA . MET A 1 275 ? 19.852 -31.086 4.211 1.00 73.25 275 MET A CA 1
ATOM 2022 C C . MET A 1 275 ? 19.596 -29.744 3.494 1.00 73.25 275 MET A C 1
ATOM 2024 O O . MET A 1 275 ? 18.976 -29.703 2.433 1.00 73.25 275 MET A O 1
ATOM 2028 N N . LYS A 1 276 ? 20.139 -28.642 4.029 1.00 75.38 276 LYS A N 1
ATOM 2029 C CA . LYS A 1 276 ? 20.098 -27.317 3.400 1.00 75.38 276 LYS A CA 1
ATOM 2030 C C . LYS A 1 276 ? 20.821 -27.295 2.048 1.00 75.38 276 LYS A C 1
ATOM 2032 O O . LYS A 1 276 ? 20.274 -26.777 1.078 1.00 75.38 276 LYS A O 1
ATOM 2037 N N . ASP A 1 277 ? 22.012 -27.877 1.961 1.00 76.31 277 ASP A N 1
ATOM 2038 C CA . ASP A 1 277 ? 22.809 -27.915 0.730 1.00 76.31 277 ASP A CA 1
ATOM 2039 C C . ASP A 1 277 ? 22.218 -28.873 -0.313 1.00 76.31 277 ASP A C 1
ATOM 2041 O O . ASP A 1 277 ? 22.356 -28.640 -1.517 1.00 76.31 277 ASP A O 1
ATOM 2045 N N . GLN A 1 278 ? 21.521 -29.924 0.131 1.00 78.56 278 GLN A N 1
ATOM 2046 C CA . GLN A 1 278 ? 20.751 -30.813 -0.744 1.00 78.56 278 GLN A CA 1
ATOM 2047 C C . GLN A 1 278 ? 19.559 -30.077 -1.373 1.00 78.56 278 GLN A C 1
ATOM 2049 O O . GLN A 1 278 ? 19.368 -30.149 -2.586 1.00 78.56 278 GLN A O 1
ATOM 2054 N N . ILE A 1 279 ? 18.809 -29.304 -0.576 1.00 77.44 279 ILE A N 1
ATOM 2055 C CA . ILE A 1 279 ? 17.688 -28.479 -1.059 1.00 77.44 279 ILE A CA 1
ATOM 2056 C C . ILE A 1 279 ? 18.180 -27.420 -2.050 1.00 77.44 279 ILE A C 1
ATOM 2058 O O . ILE A 1 279 ? 17.571 -27.236 -3.106 1.00 77.44 279 ILE A O 1
ATOM 2062 N N . ILE A 1 280 ? 19.289 -26.738 -1.743 1.00 78.56 280 ILE A N 1
ATOM 2063 C CA . ILE A 1 280 ? 19.884 -25.741 -2.646 1.00 78.56 280 ILE A CA 1
ATOM 2064 C C . ILE A 1 280 ? 20.298 -26.404 -3.964 1.00 78.56 280 ILE A C 1
ATOM 2066 O O . ILE A 1 280 ? 19.966 -25.897 -5.032 1.00 78.56 280 ILE A O 1
ATOM 2070 N N . ALA A 1 281 ? 20.962 -27.560 -3.905 1.00 80.50 281 ALA A N 1
ATOM 2071 C CA . ALA A 1 281 ? 21.399 -28.288 -5.093 1.00 80.50 281 ALA A CA 1
ATOM 2072 C C . ALA A 1 281 ? 20.232 -28.750 -5.976 1.00 80.50 281 ALA A C 1
ATOM 2074 O O . ALA A 1 281 ? 20.268 -28.543 -7.186 1.00 80.50 281 ALA A O 1
ATOM 2075 N N . ALA A 1 282 ? 19.186 -29.320 -5.376 1.00 80.88 282 ALA A N 1
ATOM 2076 C CA . ALA A 1 282 ? 17.985 -29.730 -6.098 1.00 80.88 282 ALA A CA 1
ATOM 2077 C C . ALA A 1 282 ? 17.250 -28.529 -6.713 1.00 80.88 282 ALA A C 1
ATOM 2079 O O . ALA A 1 282 ? 16.782 -28.604 -7.846 1.00 80.88 282 ALA A O 1
ATOM 2080 N N . SER A 1 283 ? 17.202 -27.397 -6.003 1.00 80.69 283 SER A N 1
ATOM 2081 C CA . SER A 1 283 ? 16.579 -26.163 -6.498 1.00 80.69 283 SER A CA 1
ATOM 2082 C C . SER A 1 283 ? 17.338 -25.567 -7.686 1.00 80.69 283 SER A C 1
ATOM 2084 O O . SER A 1 283 ? 16.714 -25.121 -8.649 1.00 80.69 283 SER A O 1
ATOM 2086 N N . LEU A 1 284 ? 18.675 -25.573 -7.640 1.00 82.00 284 LEU A N 1
ATOM 2087 C CA . LEU A 1 284 ? 19.514 -25.109 -8.747 1.00 82.00 284 LEU A CA 1
ATOM 2088 C C . LEU A 1 284 ? 19.372 -26.012 -9.976 1.00 82.00 284 LEU A C 1
ATOM 2090 O O . LEU A 1 284 ? 19.183 -25.498 -11.074 1.00 82.00 284 LEU A O 1
ATOM 2094 N N . ASP A 1 285 ? 19.379 -27.334 -9.798 1.00 83.12 285 ASP A N 1
ATOM 2095 C CA . ASP A 1 285 ? 19.210 -28.291 -10.900 1.00 83.12 285 ASP A CA 1
ATOM 2096 C C . ASP A 1 285 ? 17.792 -28.217 -11.505 1.00 83.12 285 ASP A C 1
ATOM 2098 O O . ASP A 1 285 ? 17.621 -28.276 -12.722 1.00 83.12 285 ASP A O 1
ATOM 2102 N N . ALA A 1 286 ? 16.761 -27.986 -10.681 1.00 80.38 286 ALA A N 1
ATOM 2103 C CA . ALA A 1 286 ? 15.394 -27.765 -11.153 1.00 80.38 286 ALA A CA 1
ATOM 2104 C C . ALA A 1 286 ? 15.269 -26.469 -11.968 1.00 80.38 286 ALA A C 1
ATOM 2106 O O . ALA A 1 286 ? 14.639 -26.462 -13.028 1.00 80.38 286 ALA A O 1
ATOM 2107 N N . LEU A 1 287 ? 15.905 -25.381 -11.517 1.00 81.88 287 LEU A N 1
ATOM 2108 C CA . LEU A 1 287 ? 15.961 -24.120 -12.261 1.00 81.88 287 LEU A CA 1
ATOM 2109 C C . LEU A 1 287 ? 16.710 -24.291 -13.589 1.00 81.88 287 LEU A C 1
ATOM 2111 O O . LEU A 1 287 ? 16.265 -23.793 -14.624 1.00 81.88 287 LEU A O 1
ATOM 2115 N N . GLN A 1 288 ? 17.819 -25.028 -13.564 1.00 85.75 288 GLN A N 1
ATOM 2116 C CA . GLN A 1 288 ? 18.634 -25.338 -14.731 1.00 85.75 288 GLN A CA 1
ATOM 2117 C C . GLN A 1 288 ? 17.839 -26.131 -15.782 1.00 85.75 288 GLN A C 1
ATOM 2119 O O . GLN A 1 288 ? 17.845 -25.775 -16.967 1.00 85.75 288 GLN A O 1
ATOM 2124 N N . ALA A 1 289 ? 17.106 -27.164 -15.357 1.00 82.19 289 ALA A N 1
ATOM 2125 C CA . ALA A 1 289 ? 16.246 -27.969 -16.222 1.00 82.19 289 ALA A CA 1
ATOM 2126 C C . ALA A 1 289 ? 15.074 -27.157 -16.795 1.00 82.19 289 ALA A C 1
ATOM 2128 O O . ALA A 1 289 ? 14.793 -27.237 -17.995 1.00 82.19 289 ALA A O 1
ATOM 2129 N N . ALA A 1 290 ? 14.428 -26.335 -15.963 1.00 82.06 290 ALA A N 1
ATOM 2130 C CA . ALA A 1 290 ? 13.336 -25.465 -16.383 1.00 82.06 290 ALA A CA 1
ATOM 2131 C C . ALA A 1 290 ? 13.791 -24.459 -17.448 1.00 82.06 290 ALA A C 1
ATOM 2133 O O . ALA A 1 290 ? 13.157 -24.345 -18.497 1.00 82.06 290 ALA A O 1
ATOM 2134 N N . LEU A 1 291 ? 14.919 -23.777 -17.222 1.00 83.81 291 LEU A N 1
ATOM 2135 C CA . LEU A 1 291 ? 15.447 -22.778 -18.150 1.00 83.81 291 LEU A CA 1
ATOM 2136 C C . LEU A 1 291 ? 15.909 -23.405 -19.471 1.00 83.81 291 LEU A C 1
ATOM 2138 O O . LEU A 1 291 ? 15.590 -22.888 -20.539 1.00 83.81 291 LEU A O 1
ATOM 2142 N N . SER A 1 292 ? 16.608 -24.541 -19.411 1.00 83.50 292 SER A N 1
ATOM 2143 C CA . SER A 1 292 ? 17.055 -25.259 -20.614 1.00 83.50 292 SER A CA 1
ATOM 2144 C C . SER A 1 292 ? 15.874 -25.690 -21.479 1.00 83.50 292 SER A C 1
ATOM 2146 O O . SER A 1 292 ? 15.893 -25.514 -22.696 1.00 83.50 292 SER A O 1
ATOM 2148 N N . THR A 1 293 ? 14.820 -26.202 -20.840 1.00 85.19 293 THR A N 1
ATOM 2149 C CA . THR A 1 293 ? 13.597 -26.631 -21.526 1.00 85.19 293 THR A CA 1
ATOM 2150 C C . THR A 1 293 ? 12.844 -25.439 -22.107 1.00 85.19 293 THR A C 1
ATOM 2152 O O . THR A 1 293 ? 12.425 -25.495 -23.259 1.00 85.19 293 THR A O 1
ATOM 2155 N N . ALA A 1 294 ? 12.728 -24.337 -21.359 1.00 81.62 294 ALA A N 1
ATOM 2156 C CA . ALA A 1 294 ? 12.117 -23.105 -21.852 1.00 81.62 294 ALA A CA 1
ATOM 2157 C C . ALA A 1 294 ? 12.805 -22.622 -23.136 1.00 81.62 294 ALA A C 1
ATOM 2159 O O . ALA A 1 294 ? 12.139 -22.357 -24.134 1.00 81.62 294 ALA A O 1
ATOM 2160 N N . ILE A 1 295 ? 14.141 -22.555 -23.130 1.00 83.06 295 ILE A N 1
ATOM 2161 C CA . ILE A 1 295 ? 14.920 -22.104 -24.286 1.00 83.06 295 ILE A CA 1
ATOM 2162 C C . ILE A 1 295 ? 14.750 -23.065 -25.468 1.00 83.06 295 ILE A C 1
ATOM 2164 O O . ILE A 1 295 ? 14.514 -22.610 -26.584 1.00 83.06 295 ILE A O 1
ATOM 2168 N N . ALA A 1 296 ? 14.811 -24.380 -25.238 1.00 81.31 296 ALA A N 1
ATOM 2169 C CA . ALA A 1 296 ? 14.609 -25.370 -26.294 1.00 81.31 296 ALA A CA 1
ATOM 2170 C C . ALA A 1 296 ? 13.224 -25.244 -26.952 1.00 81.31 296 ALA A C 1
ATOM 2172 O O . ALA A 1 296 ? 13.121 -25.288 -28.177 1.00 81.31 296 ALA A O 1
ATOM 2173 N N . VAL A 1 297 ? 12.170 -25.027 -26.159 1.00 80.00 297 VAL A N 1
ATOM 2174 C CA . VAL A 1 297 ? 10.802 -24.85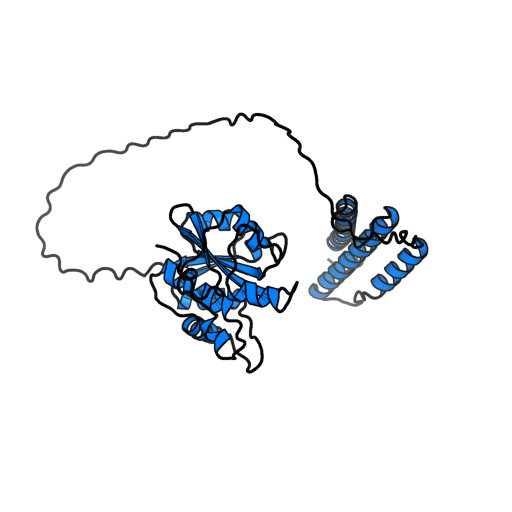0 -26.669 1.00 80.00 297 VAL A CA 1
ATOM 2175 C C . VAL A 1 297 ? 10.644 -23.515 -27.398 1.00 80.00 297 VAL A C 1
ATOM 2177 O O . VAL A 1 297 ? 10.045 -23.491 -28.469 1.00 80.00 297 VAL A O 1
ATOM 2180 N N . PHE A 1 298 ? 11.230 -22.422 -26.893 1.00 81.75 298 PHE A N 1
ATOM 2181 C CA . PHE A 1 298 ? 11.251 -21.139 -27.610 1.00 81.75 298 PHE A CA 1
ATOM 2182 C C . PHE A 1 298 ? 11.870 -21.282 -29.004 1.00 81.75 298 PHE A C 1
ATOM 2184 O O . PHE A 1 298 ? 11.283 -20.844 -29.993 1.00 81.75 298 PHE A O 1
ATOM 2191 N N . LEU A 1 299 ? 13.033 -21.934 -29.082 1.00 80.56 299 LEU A N 1
ATOM 2192 C CA . LEU A 1 299 ? 13.740 -22.155 -30.341 1.00 80.56 299 LEU A CA 1
ATOM 2193 C C . LEU A 1 299 ? 12.966 -23.095 -31.274 1.00 80.56 299 LEU A C 1
ATOM 2195 O O . LEU A 1 299 ? 12.862 -22.809 -32.463 1.00 80.56 299 LEU A O 1
ATOM 2199 N N . GLY A 1 300 ? 12.394 -24.179 -30.743 1.00 79.00 300 GLY A N 1
ATOM 2200 C CA . GLY A 1 300 ? 11.632 -25.155 -31.526 1.00 79.00 300 GLY A CA 1
ATOM 2201 C C . GLY A 1 300 ? 10.326 -24.601 -32.100 1.00 79.00 300 GLY A C 1
ATOM 2202 O O . GLY A 1 300 ? 9.944 -24.965 -33.207 1.00 79.00 300 GLY A O 1
ATOM 2203 N N . LEU A 1 301 ? 9.665 -23.691 -31.380 1.00 79.44 301 LEU A N 1
ATOM 2204 C CA . LEU A 1 301 ? 8.442 -23.031 -31.845 1.00 79.44 301 LEU A CA 1
ATOM 2205 C C . LEU A 1 301 ? 8.717 -21.813 -32.744 1.00 79.44 301 LEU A C 1
ATOM 2207 O O . LEU A 1 301 ? 7.773 -21.224 -33.265 1.00 79.44 301 LEU A O 1
ATOM 2211 N N . GLY A 1 302 ? 9.980 -21.398 -32.908 1.00 79.25 302 GLY A N 1
ATOM 2212 C CA . GLY A 1 302 ? 10.332 -20.174 -33.637 1.00 79.25 302 GLY A CA 1
ATOM 2213 C C . GLY A 1 302 ? 9.774 -18.898 -32.993 1.00 79.25 302 GLY A C 1
ATOM 2214 O O . GLY A 1 302 ? 9.632 -17.874 -33.661 1.00 79.25 302 GLY A O 1
ATOM 2215 N N . VAL A 1 303 ? 9.434 -18.953 -31.703 1.00 75.69 303 VAL A N 1
ATOM 2216 C CA . VAL A 1 303 ? 8.850 -17.835 -30.957 1.00 75.69 303 VAL A CA 1
ATOM 2217 C C . VAL A 1 303 ? 9.980 -16.973 -30.412 1.00 75.69 303 VAL A C 1
ATOM 2219 O O . VAL A 1 303 ? 10.944 -17.476 -29.832 1.00 75.69 303 VAL A O 1
ATOM 2222 N N . SER A 1 304 ? 9.865 -15.655 -30.580 1.00 73.38 304 SER A N 1
ATOM 2223 C CA . SER A 1 304 ? 10.822 -14.720 -29.990 1.00 73.38 304 SER A CA 1
ATOM 2224 C C . SER A 1 304 ? 10.827 -14.871 -28.469 1.00 73.38 304 SER A C 1
ATOM 2226 O O . SER A 1 304 ? 9.786 -14.736 -27.831 1.00 73.38 304 SER A O 1
ATOM 2228 N N . ILE A 1 305 ? 12.009 -15.055 -27.874 1.00 65.56 305 ILE A N 1
ATOM 2229 C CA . ILE A 1 305 ? 12.184 -15.082 -26.409 1.00 65.56 305 ILE A CA 1
ATOM 2230 C C . ILE A 1 305 ? 11.718 -13.778 -25.730 1.00 65.56 305 ILE A C 1
ATOM 2232 O O . ILE A 1 305 ? 11.495 -13.742 -24.522 1.00 65.56 305 ILE A O 1
ATOM 2236 N N . PHE A 1 306 ? 11.559 -12.703 -26.507 1.00 67.19 306 PHE A N 1
ATOM 2237 C CA . PHE A 1 306 ? 11.098 -11.397 -26.039 1.00 67.19 306 PHE A CA 1
ATOM 2238 C C . PHE A 1 306 ? 9.598 -11.161 -26.244 1.00 67.19 306 PHE A C 1
ATOM 2240 O O . PHE A 1 306 ? 9.073 -10.169 -25.740 1.00 67.19 306 PHE A O 1
ATOM 2247 N N . ASP A 1 307 ? 8.899 -12.044 -26.961 1.00 69.31 307 ASP A N 1
ATOM 2248 C CA . ASP A 1 307 ? 7.451 -11.952 -27.130 1.00 69.31 307 ASP A CA 1
ATOM 2249 C C . ASP A 1 307 ? 6.739 -12.722 -26.013 1.00 69.31 307 ASP A C 1
ATOM 2251 O O . ASP A 1 307 ? 6.336 -13.872 -26.167 1.00 69.31 307 ASP A O 1
ATOM 2255 N N . LEU A 1 308 ? 6.617 -12.067 -24.856 1.00 62.50 308 LEU A N 1
ATOM 2256 C CA . LEU A 1 308 ? 6.008 -12.630 -23.645 1.00 62.50 308 LEU A CA 1
ATOM 2257 C C . LEU A 1 308 ? 4.469 -12.659 -23.675 1.00 62.50 308 LEU A C 1
ATOM 2259 O O . LEU A 1 308 ? 3.860 -13.128 -22.714 1.00 62.50 308 LEU A O 1
ATOM 2263 N N . ASN A 1 309 ? 3.844 -12.198 -24.762 1.00 72.69 309 ASN A N 1
ATOM 2264 C CA . ASN A 1 309 ? 2.386 -12.141 -24.898 1.00 72.69 309 ASN A CA 1
ATOM 2265 C C . ASN A 1 309 ? 1.830 -13.140 -25.929 1.00 72.69 309 ASN A C 1
ATOM 2267 O O . ASN A 1 309 ? 0.611 -13.283 -26.032 1.00 72.69 309 ASN A O 1
ATOM 2271 N N . GLY A 1 310 ? 2.690 -13.830 -26.684 1.00 72.25 310 GLY A N 1
ATOM 2272 C CA . GLY A 1 310 ? 2.277 -14.798 -27.698 1.00 72.25 310 GLY A CA 1
ATOM 2273 C C . GLY A 1 310 ? 1.731 -16.110 -27.121 1.00 72.25 310 GLY A C 1
ATOM 2274 O O . GLY A 1 310 ? 2.091 -16.535 -26.021 1.00 72.25 310 GLY A O 1
ATOM 2275 N N . GLU A 1 311 ? 0.898 -16.812 -27.896 1.00 72.50 311 GLU A N 1
ATOM 2276 C CA . GLU A 1 311 ? 0.339 -18.122 -27.512 1.00 72.50 311 GLU A CA 1
ATOM 2277 C C . GLU A 1 311 ? 1.423 -19.165 -27.178 1.00 72.50 311 GLU A C 1
ATOM 2279 O O . GLU A 1 311 ? 1.229 -20.006 -26.296 1.00 72.50 311 GLU A O 1
ATOM 2284 N N . GLY A 1 312 ? 2.607 -19.052 -27.792 1.00 74.56 312 GLY A N 1
ATOM 2285 C CA . GLY A 1 312 ? 3.762 -19.914 -27.525 1.00 74.56 312 GLY A CA 1
ATOM 2286 C C . GLY A 1 312 ? 4.338 -19.798 -26.109 1.00 74.56 312 GLY A C 1
ATOM 2287 O O . GLY A 1 312 ? 4.935 -20.752 -25.615 1.00 74.56 312 GLY A O 1
ATOM 2288 N N . VAL A 1 313 ? 4.107 -18.688 -25.401 1.00 78.56 313 VAL A N 1
ATOM 2289 C CA . VAL A 1 313 ? 4.630 -18.467 -24.038 1.00 78.56 313 VAL A CA 1
ATOM 2290 C C . VAL A 1 313 ? 3.996 -19.423 -23.036 1.00 78.56 313 VAL A C 1
ATOM 2292 O O . VAL A 1 313 ? 4.665 -19.887 -22.114 1.00 78.56 313 VAL A O 1
ATOM 2295 N N . LYS A 1 314 ? 2.721 -19.779 -23.237 1.00 79.81 314 LYS A N 1
ATOM 2296 C CA . LYS A 1 314 ? 2.033 -20.765 -22.393 1.00 79.81 314 LYS A CA 1
ATOM 2297 C C . LYS A 1 314 ? 2.673 -22.146 -22.528 1.00 79.81 314 LYS A C 1
ATOM 2299 O O . LYS A 1 314 ? 2.897 -22.803 -21.514 1.00 79.81 314 LYS A O 1
ATOM 2304 N N . ALA A 1 315 ? 3.006 -22.554 -23.754 1.00 78.00 315 ALA A N 1
ATOM 2305 C CA . ALA A 1 315 ? 3.680 -23.823 -24.020 1.00 78.00 315 ALA A CA 1
ATOM 2306 C C . ALA A 1 315 ? 5.087 -23.845 -23.405 1.00 78.00 315 ALA A C 1
ATOM 2308 O O . ALA A 1 315 ? 5.423 -24.773 -22.676 1.00 78.00 315 ALA A O 1
ATOM 2309 N N . VAL A 1 316 ? 5.868 -22.777 -23.598 1.00 82.75 316 VAL A N 1
ATOM 2310 C CA . VAL A 1 316 ? 7.193 -22.617 -22.980 1.00 82.75 316 VAL A CA 1
ATOM 2311 C C . VAL A 1 316 ? 7.107 -22.707 -21.456 1.00 82.75 316 VAL A C 1
ATOM 2313 O O . VAL A 1 316 ? 7.853 -23.472 -20.844 1.00 82.75 316 VAL A O 1
ATOM 2316 N N . ALA A 1 317 ? 6.209 -21.940 -20.831 1.00 80.19 317 ALA A N 1
ATOM 2317 C CA . ALA A 1 317 ? 6.069 -21.912 -19.380 1.00 80.19 317 ALA A CA 1
ATOM 2318 C C . ALA A 1 317 ? 5.653 -23.284 -18.831 1.00 80.19 317 ALA A C 1
ATOM 2320 O O . ALA A 1 317 ? 6.242 -23.759 -17.860 1.00 80.19 317 ALA A O 1
ATOM 2321 N N . ALA A 1 318 ? 4.692 -23.953 -19.477 1.00 78.25 318 ALA A N 1
ATOM 2322 C CA . ALA A 1 318 ? 4.253 -25.290 -19.092 1.00 78.25 318 ALA A CA 1
ATOM 2323 C C . ALA A 1 318 ? 5.391 -26.319 -19.185 1.00 78.25 318 ALA A C 1
ATOM 2325 O O . ALA A 1 318 ? 5.592 -27.099 -18.250 1.00 78.25 318 ALA A O 1
ATOM 2326 N N . SER A 1 319 ? 6.179 -26.298 -20.263 1.00 81.12 319 SER A N 1
ATOM 2327 C CA . SER A 1 319 ? 7.322 -27.201 -20.433 1.00 81.12 319 SER A CA 1
ATOM 2328 C C . SER A 1 319 ? 8.442 -26.919 -19.428 1.00 81.12 319 SER A C 1
ATOM 2330 O O . SER A 1 319 ? 8.996 -27.855 -18.855 1.00 81.12 319 SER A O 1
ATOM 2332 N N . ALA A 1 320 ? 8.737 -25.646 -19.150 1.00 86.12 320 ALA A N 1
ATOM 2333 C CA . ALA A 1 320 ? 9.732 -25.242 -18.158 1.00 86.12 320 ALA A CA 1
ATOM 2334 C C . ALA A 1 320 ? 9.351 -25.705 -16.744 1.00 86.12 320 ALA A C 1
ATOM 2336 O O . ALA A 1 320 ? 10.164 -26.307 -16.041 1.00 86.12 320 ALA A O 1
ATOM 2337 N N . ILE A 1 321 ? 8.095 -25.476 -16.344 1.00 82.19 321 ILE A N 1
ATOM 2338 C CA . ILE A 1 321 ? 7.565 -25.924 -15.052 1.00 82.19 321 ILE A CA 1
ATOM 2339 C C . ILE A 1 321 ? 7.619 -27.450 -14.962 1.00 82.19 321 ILE A C 1
ATOM 2341 O O . ILE A 1 321 ? 8.102 -27.979 -13.964 1.00 82.19 321 ILE A O 1
ATOM 2345 N N . SER A 1 322 ? 7.191 -28.156 -16.011 1.00 85.44 322 SER A N 1
ATOM 2346 C CA . SER A 1 322 ? 7.208 -29.624 -16.043 1.00 85.44 322 SER A CA 1
ATOM 2347 C C . SER A 1 322 ? 8.624 -30.179 -15.865 1.00 85.44 322 SER A C 1
ATOM 2349 O O . SER A 1 322 ? 8.837 -31.078 -15.055 1.00 85.44 322 SER A O 1
ATOM 2351 N N . ALA A 1 323 ? 9.615 -29.603 -16.551 1.00 87.31 323 ALA A N 1
ATOM 2352 C CA . ALA A 1 323 ? 11.009 -30.015 -16.422 1.00 87.31 323 ALA A CA 1
ATOM 2353 C C . ALA A 1 323 ? 11.578 -29.765 -15.016 1.00 87.31 323 ALA A C 1
ATOM 2355 O O . ALA A 1 323 ? 12.242 -30.639 -14.460 1.00 87.31 323 ALA A O 1
ATOM 2356 N N . GLY A 1 324 ? 11.284 -28.608 -14.413 1.00 83.94 324 GLY A N 1
ATOM 2357 C CA . GLY A 1 324 ? 11.691 -28.315 -13.036 1.00 83.94 324 GLY A CA 1
ATOM 2358 C C . GLY A 1 324 ? 11.039 -29.257 -12.017 1.00 83.94 324 GLY A C 1
ATOM 2359 O O . GLY A 1 324 ? 11.711 -29.761 -11.117 1.00 83.94 324 GLY A O 1
ATOM 2360 N N . LEU A 1 325 ? 9.747 -29.557 -12.185 1.00 83.31 325 LEU A N 1
ATOM 2361 C CA . LEU A 1 325 ? 9.017 -30.479 -11.311 1.00 83.31 325 LEU A CA 1
ATOM 2362 C C . LEU A 1 325 ? 9.546 -31.913 -11.398 1.00 83.31 325 LEU A C 1
ATOM 2364 O O . LEU A 1 325 ? 9.643 -32.568 -10.366 1.00 83.31 325 LEU A O 1
ATOM 2368 N N . LEU A 1 326 ? 9.957 -32.384 -12.579 1.00 86.69 326 LEU A N 1
ATOM 2369 C CA . LEU A 1 326 ? 10.577 -33.707 -12.729 1.00 86.69 326 LEU A CA 1
ATOM 2370 C C . LEU A 1 326 ? 11.888 -33.831 -11.939 1.00 86.69 326 LEU A C 1
ATOM 2372 O O . LEU A 1 326 ? 12.179 -34.893 -11.388 1.00 86.69 326 LEU A O 1
ATOM 2376 N N . VAL A 1 327 ? 12.672 -32.754 -11.844 1.00 87.06 327 VAL A N 1
ATOM 2377 C CA . VAL A 1 327 ? 13.888 -32.731 -11.016 1.00 87.06 327 VAL A CA 1
ATOM 2378 C C . VAL A 1 327 ? 13.542 -32.789 -9.529 1.00 87.06 327 VAL A C 1
ATOM 2380 O O . VAL A 1 327 ? 14.148 -33.561 -8.788 1.00 87.06 327 VAL A O 1
ATOM 2383 N N . LEU A 1 328 ? 12.534 -32.032 -9.090 1.00 81.19 328 LEU A N 1
ATOM 2384 C CA . LEU A 1 328 ? 12.086 -32.061 -7.696 1.00 81.19 328 LEU A CA 1
ATOM 2385 C C . LEU A 1 328 ? 11.464 -33.408 -7.313 1.00 81.19 328 LEU A C 1
ATOM 2387 O O . LEU A 1 328 ? 11.724 -33.902 -6.222 1.00 81.19 328 LEU A O 1
ATOM 2391 N N . GLN A 1 329 ? 10.703 -34.033 -8.213 1.00 85.56 329 GLN A N 1
ATOM 2392 C CA . GLN A 1 329 ? 10.166 -35.378 -8.013 1.00 85.56 329 GLN A CA 1
ATOM 2393 C C . GLN A 1 329 ? 11.298 -36.392 -7.825 1.00 85.56 329 GLN A C 1
ATOM 2395 O O . GLN A 1 329 ? 11.258 -37.187 -6.894 1.00 85.56 329 GLN A O 1
ATOM 2400 N N . ARG A 1 330 ? 12.343 -36.313 -8.657 1.00 84.19 330 ARG A N 1
ATOM 2401 C CA . ARG A 1 330 ? 13.549 -37.139 -8.518 1.00 84.19 330 ARG A CA 1
ATOM 2402 C C . ARG A 1 330 ? 14.308 -36.876 -7.221 1.00 84.19 330 ARG A C 1
ATOM 2404 O O . ARG A 1 330 ? 14.922 -37.796 -6.712 1.00 84.19 330 ARG A O 1
ATOM 2411 N N . TRP A 1 331 ? 14.302 -35.651 -6.704 1.00 81.56 331 TRP A N 1
ATOM 2412 C CA . TRP A 1 331 ? 14.902 -35.345 -5.402 1.00 81.56 331 TRP A CA 1
ATOM 2413 C C . TRP A 1 331 ? 14.079 -35.891 -4.225 1.00 81.56 331 TRP A C 1
ATOM 2415 O O . TRP A 1 331 ? 14.641 -36.281 -3.202 1.00 81.56 331 TRP A O 1
ATOM 2425 N N . LEU A 1 332 ? 12.751 -35.905 -4.358 1.00 79.50 332 LEU A N 1
ATOM 2426 C CA . LEU A 1 332 ? 11.850 -36.444 -3.341 1.00 79.50 332 LEU A CA 1
ATOM 2427 C C . LEU A 1 332 ? 11.876 -37.972 -3.271 1.00 79.50 332 LEU A C 1
ATOM 2429 O O . LEU A 1 332 ? 11.582 -38.509 -2.207 1.00 79.50 332 LEU A O 1
ATOM 2433 N N . ASP A 1 333 ? 12.236 -38.630 -4.369 1.00 81.56 333 ASP A N 1
ATOM 2434 C CA . ASP A 1 333 ? 12.437 -40.073 -4.446 1.00 81.56 333 ASP A CA 1
ATOM 2435 C C . ASP A 1 333 ? 13.568 -40.519 -3.502 1.00 81.56 333 ASP A C 1
ATOM 2437 O O . ASP A 1 333 ? 14.723 -40.110 -3.644 1.00 81.56 333 ASP A O 1
ATOM 2441 N N . GLU A 1 334 ? 13.215 -41.329 -2.505 1.00 73.81 334 GLU A N 1
ATOM 2442 C CA . GLU A 1 334 ? 14.135 -41.812 -1.470 1.00 73.81 334 GLU A CA 1
ATOM 2443 C C . GLU A 1 334 ? 15.195 -42.768 -2.022 1.00 73.81 334 GLU A C 1
ATOM 2445 O O . GLU A 1 334 ? 16.265 -42.891 -1.430 1.00 73.81 334 GLU A O 1
ATOM 2450 N N . ASP A 1 335 ? 14.929 -43.396 -3.169 1.00 79.31 335 ASP A N 1
ATOM 2451 C CA . ASP A 1 335 ? 15.870 -44.302 -3.824 1.00 79.31 335 ASP A CA 1
ATOM 2452 C C . ASP A 1 335 ? 16.868 -43.537 -4.721 1.00 79.31 335 ASP A C 1
ATOM 2454 O O . ASP A 1 335 ? 17.809 -44.114 -5.277 1.00 79.31 335 ASP A O 1
ATOM 2458 N N . ASN A 1 336 ? 16.714 -42.211 -4.851 1.00 77.31 336 ASN A N 1
ATOM 2459 C CA . ASN A 1 336 ? 17.580 -41.382 -5.677 1.00 77.31 336 ASN A CA 1
ATOM 2460 C C . ASN A 1 336 ? 18.787 -40.825 -4.908 1.00 77.31 336 ASN A C 1
ATOM 2462 O O . ASN A 1 336 ? 18.739 -39.794 -4.231 1.00 77.31 336 ASN A O 1
ATOM 2466 N N . THR A 1 337 ? 19.939 -41.453 -5.125 1.00 79.19 337 THR A N 1
ATOM 2467 C CA . THR A 1 337 ? 21.209 -41.083 -4.484 1.00 79.19 337 THR A CA 1
ATOM 2468 C C . THR A 1 337 ? 21.860 -39.816 -5.050 1.00 79.19 337 THR A C 1
ATOM 2470 O O . THR A 1 337 ? 22.811 -39.305 -4.455 1.00 79.19 337 THR A O 1
ATOM 2473 N N . ARG A 1 338 ? 21.351 -39.243 -6.155 1.00 77.56 338 ARG A N 1
ATOM 2474 C CA . ARG A 1 338 ? 21.972 -38.096 -6.856 1.00 77.56 338 ARG A CA 1
ATOM 2475 C C . ARG A 1 338 ? 22.168 -36.869 -5.965 1.00 77.56 338 ARG A C 1
ATOM 2477 O O . ARG A 1 338 ? 23.094 -36.094 -6.198 1.00 77.56 338 ARG A O 1
ATOM 2484 N N . TYR A 1 339 ? 21.310 -36.686 -4.963 1.00 72.88 339 TYR A N 1
ATOM 2485 C CA . TYR A 1 339 ? 21.369 -35.549 -4.039 1.00 72.88 339 TYR A CA 1
ATOM 2486 C C . TYR A 1 339 ? 21.771 -35.939 -2.611 1.00 72.88 339 TYR A C 1
ATOM 2488 O O . TYR A 1 339 ? 21.635 -35.115 -1.711 1.00 72.88 339 TYR A O 1
ATOM 2496 N N . GLY A 1 340 ? 22.277 -37.158 -2.399 1.00 63.75 340 GLY A N 1
ATOM 2497 C CA . GLY A 1 340 ? 22.815 -37.585 -1.104 1.00 63.75 340 GLY A CA 1
ATOM 2498 C C . GLY A 1 340 ? 21.765 -37.847 -0.020 1.00 63.75 340 GLY A C 1
ATOM 2499 O O . GLY A 1 340 ? 22.080 -37.739 1.163 1.00 63.75 340 GLY A O 1
ATOM 2500 N N . ARG A 1 341 ? 20.519 -38.176 -0.389 1.00 62.16 341 ARG A N 1
ATOM 2501 C CA . ARG A 1 341 ? 19.558 -38.752 0.559 1.00 62.16 341 ARG A CA 1
ATOM 2502 C C . ARG A 1 341 ? 19.939 -40.211 0.800 1.00 62.16 341 ARG A C 1
ATOM 2504 O O . ARG A 1 341 ? 19.705 -41.063 -0.046 1.00 62.16 341 ARG A O 1
ATOM 2511 N N . THR A 1 342 ? 20.573 -40.483 1.931 1.00 60.38 342 THR A N 1
ATOM 2512 C CA . THR A 1 342 ? 20.646 -41.830 2.509 1.00 60.38 342 THR A CA 1
ATOM 2513 C C . THR A 1 342 ? 19.532 -41.958 3.545 1.00 60.38 342 THR A C 1
ATOM 2515 O O . THR A 1 342 ? 19.263 -40.985 4.252 1.00 60.38 342 THR A O 1
ATOM 2518 N N . ARG A 1 343 ? 18.869 -43.120 3.598 1.00 59.59 343 ARG A N 1
ATOM 2519 C CA . ARG A 1 343 ? 17.913 -43.445 4.670 1.00 59.59 343 ARG A CA 1
ATOM 2520 C C . ARG A 1 343 ? 18.565 -43.375 6.048 1.00 59.59 343 ARG A C 1
ATOM 2522 O O . ARG A 1 343 ? 19.773 -43.694 6.135 1.00 59.59 343 ARG A O 1
#